Protein AF-0000000085030013 (afdb_homodimer)

Organism: Acidaminococcus fermentans (strain ATCC 25085 / DSM 20731 / CCUG 9996 / CIP 106432 / VR4) (NCBI:txid591001)

pLDDT: mean 97.26, std 2.77, range [77.19, 98.94]

Sequence (206 aa):
MILFYGSEICIDCRNTLAILKARKLEDQFRFIDMTANTDNMKAFFTLRDREAAFAPAREGENGRSFIGIPAFVKEDGKVTLDLDEALGWLGQPPVREEEIVEKMILFYGSEICIDCRNTLAILKARKLEDQFRFIDMTANTDNMKAFFTLRDREAAFAPAREGENGRSFIGIPAFVKEDGKVTLDLDEALGWLGQPPVREEEIVEK

Secondary structure (DSSP, 8-state):
-EEEEE-TT-HHHHHHHHHHHHTT-GGGEEEEETTS-HHHHHHHHHHHHH-GGGHHHHH-BTTB-----SEEE-TTS-EES-HHHHHHTTTPPPPPGGG----/-EEEEE-TT-HHHHHHHHHHHHTT-GGGEEEEETTS-HHHHHHHHHHHHH-GGGHHHHH-BTTB-----SEEE-TTS-EES-HHHHHHHTTPPPPPGGG----

Nearest PDB structures (foldseek):
  7ebu-assembly3_C  TM=6.230E-01  e=8.348E-02  Aedes aegypti
  7ebv-assembly1_A-2  TM=5.981E-01  e=8.909E-02  Aedes aegypti
  7ebt-assembly2_B  TM=6.219E-01  e=1.234E-01  Aedes aegypti
  4i2u-assembly1_A  TM=6.644E-01  e=3.274E-01  Chlorella sorokiniana
  5nr1-assembly1_A  TM=4.767E-01  e=2.162E+00  Caulobacter vibrioides

Solvent-accessible surface area (backbone atoms only — not comparable to full-atom values): 11283 Å² total; per-residue (Å²): 101,27,39,32,40,29,38,83,66,35,62,68,29,48,30,49,53,52,40,31,51,75,68,71,40,53,85,49,40,45,77,40,46,30,73,76,33,56,69,44,30,22,54,46,41,27,46,52,67,66,43,74,74,30,47,63,22,59,62,39,57,96,84,34,21,44,82,59,66,38,26,36,34,39,80,88,64,52,62,44,66,44,68,45,59,60,34,41,76,72,72,41,72,65,83,53,75,88,56,56,75,69,128,102,28,40,32,39,31,37,85,66,35,60,66,27,47,29,49,53,51,41,32,52,77,69,70,40,53,86,49,41,45,78,40,46,29,73,76,33,56,68,44,30,22,52,48,41,28,45,52,68,68,42,72,71,30,47,63,23,57,62,38,58,96,85,33,22,42,83,60,64,37,26,37,34,40,81,88,64,53,60,41,66,44,67,46,60,59,34,42,77,73,72,40,74,66,83,53,75,88,58,55,75,70,128

Foldseek 3Di:
DKEWEDAPVDLVSVLLVQLCVVVVNPVVYDYQDLPPDPVSVVVLVVCCVPPPQNVCQCVDPPPHHHSLPRWIADPVGDIHSASQVVCVVVPHHGDDPVSRDDD/DKEWEDAPVDLVSVLLVQLCVVVVNPVVYDYQDLPPDPVSVVVLVVCCVPPPQNVCQCVDPPPHHHSLPRWIADPVGDIHSASQVVCVVVPHHGDDPVSRDGD

Radius of gyration: 18.86 Å; Cα contacts (8 Å, |Δi|>4): 331; chains: 2; bounding box: 34×58×38 Å

Structure (mmCIF, N/CA/C/O backbone):
data_AF-0000000085030013-model_v1
#
loop_
_entity.id
_entity.type
_entity.pdbx_description
1 polymer 'Glutaredoxin-related protein'
#
loop_
_atom_site.group_PDB
_atom_site.id
_atom_site.type_symbol
_atom_site.label_atom_id
_atom_site.label_alt_id
_atom_site.label_comp_id
_atom_site.label_asym_id
_atom_site.label_entity_id
_atom_site.label_seq_id
_atom_site.pdbx_PDB_ins_code
_atom_site.Cartn_x
_atom_site.Cartn_y
_atom_site.Cartn_z
_atom_site.occupancy
_atom_site.B_iso_or_equiv
_atom_site.auth_seq_id
_atom_site.auth_comp_id
_atom_site.auth_asym_id
_atom_site.auth_atom_id
_atom_site.pdbx_PDB_model_num
ATOM 1 N N . MET A 1 1 ? -3.285 -17.125 -17 1 93.94 1 MET A N 1
ATOM 2 C CA . MET A 1 1 ? -2.246 -16.328 -16.375 1 93.94 1 MET A CA 1
ATOM 3 C C . MET A 1 1 ? -2.688 -15.852 -14.984 1 93.94 1 MET A C 1
ATOM 5 O O . MET A 1 1 ? -3.824 -15.406 -14.812 1 93.94 1 MET A O 1
ATOM 9 N N . ILE A 1 2 ? -1.979 -16.109 -14.023 1 98.38 2 ILE A N 1
ATOM 10 C CA . ILE A 1 2 ? -2.307 -15.766 -12.641 1 98.38 2 ILE A CA 1
ATOM 11 C C . ILE A 1 2 ? -1.685 -14.414 -12.289 1 98.38 2 ILE A C 1
ATOM 13 O O . ILE A 1 2 ? -0.494 -14.195 -12.523 1 98.38 2 ILE A O 1
ATOM 17 N N . LEU A 1 3 ? -2.502 -13.469 -11.812 1 98.75 3 LEU A N 1
ATOM 18 C CA . LEU A 1 3 ? -1.937 -12.211 -11.32 1 98.75 3 LEU A CA 1
ATOM 19 C C . LEU A 1 3 ? -1.276 -12.414 -9.961 1 98.75 3 LEU A C 1
ATOM 21 O O . LEU A 1 3 ? -1.834 -13.086 -9.086 1 98.75 3 LEU A O 1
ATOM 25 N N . PHE A 1 4 ? -0.129 -11.945 -9.844 1 98.88 4 PHE A N 1
ATOM 26 C CA . PHE A 1 4 ? 0.651 -11.977 -8.617 1 98.88 4 PHE A CA 1
ATOM 27 C C . PHE A 1 4 ? 0.937 -10.562 -8.117 1 98.88 4 PHE A C 1
ATOM 29 O O . PHE A 1 4 ? 1.836 -9.891 -8.625 1 98.88 4 PHE A O 1
ATOM 36 N N . TYR A 1 5 ? 0.118 -10.086 -7.137 1 98.88 5 TYR A N 1
ATOM 37 C CA . TYR A 1 5 ? 0.372 -8.797 -6.496 1 98.88 5 TYR A CA 1
ATOM 38 C C . TYR A 1 5 ? 1.423 -8.938 -5.398 1 98.88 5 TYR A C 1
ATOM 40 O O . TYR A 1 5 ? 1.343 -9.836 -4.562 1 98.88 5 TYR A O 1
ATOM 48 N N . GLY A 1 6 ? 2.342 -8.125 -5.371 1 98.62 6 GLY A N 1
ATOM 49 C CA . GLY A 1 6 ? 3.412 -8.117 -4.387 1 98.62 6 GLY A CA 1
ATOM 50 C C . GLY A 1 6 ? 4.199 -6.824 -4.359 1 98.62 6 GLY A C 1
ATOM 51 O O . GLY A 1 6 ? 3.688 -5.773 -4.758 1 98.62 6 GLY A O 1
ATOM 52 N N . SER A 1 7 ? 5.34 -6.883 -3.797 1 97.88 7 SER A N 1
ATOM 53 C CA . SER A 1 7 ? 6.289 -5.777 -3.723 1 97.88 7 SER A CA 1
ATOM 54 C C . SER A 1 7 ? 7.688 -6.27 -3.375 1 97.88 7 SER A C 1
ATOM 56 O O . SER A 1 7 ? 7.844 -7.289 -2.701 1 97.88 7 SER A O 1
ATOM 58 N N . GLU A 1 8 ? 8.578 -5.492 -3.756 1 94.56 8 GLU A N 1
ATOM 59 C CA . GLU A 1 8 ? 9.969 -5.867 -3.498 1 94.56 8 GLU A CA 1
ATOM 60 C C . GLU A 1 8 ? 10.336 -5.629 -2.035 1 94.56 8 GLU A C 1
ATOM 62 O O . GLU A 1 8 ? 11.344 -6.156 -1.553 1 94.56 8 GLU A O 1
ATOM 67 N N . ILE A 1 9 ? 9.625 -4.875 -1.385 1 93.31 9 ILE A N 1
ATOM 68 C CA . ILE A 1 9 ? 9.969 -4.582 0.002 1 93.31 9 ILE A CA 1
ATOM 69 C C . ILE A 1 9 ? 9.648 -5.789 0.88 1 93.31 9 ILE A C 1
ATOM 71 O O . ILE A 1 9 ? 10.055 -5.844 2.041 1 93.31 9 ILE A O 1
ATOM 75 N N . CYS A 1 10 ? 9 -6.699 0.432 1 96.06 10 CYS A N 1
ATOM 76 C CA . CYS A 1 10 ? 8.539 -7.844 1.212 1 96.06 10 CYS A CA 1
ATOM 77 C C . CYS A 1 10 ? 9.352 -9.094 0.873 1 96.06 10 CYS A C 1
ATOM 79 O O . CYS A 1 10 ? 9.359 -9.539 -0.275 1 96.06 10 CYS A O 1
ATOM 81 N N . ILE A 1 11 ? 9.898 -9.695 1.812 1 96 11 ILE A N 1
ATOM 82 C CA . ILE A 1 11 ? 10.789 -10.836 1.654 1 96 11 ILE A CA 1
ATOM 83 C C . ILE A 1 11 ? 10.008 -12.023 1.089 1 96 11 ILE A C 1
ATOM 85 O O . ILE A 1 11 ? 10.531 -12.781 0.269 1 96 11 ILE A O 1
ATOM 89 N N . ASP A 1 12 ? 8.805 -12.258 1.451 1 97 12 ASP A N 1
ATOM 90 C CA . ASP A 1 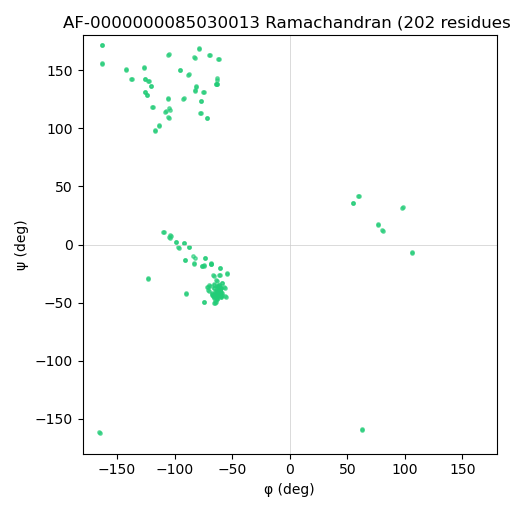12 ? 8 -13.375 0.959 1 97 12 ASP A CA 1
ATOM 91 C C . ASP A 1 12 ? 7.711 -13.227 -0.532 1 97 12 ASP A C 1
ATOM 93 O O . ASP A 1 12 ? 7.629 -14.219 -1.256 1 97 12 ASP A O 1
ATOM 97 N N . CYS A 1 13 ? 7.539 -11.984 -0.959 1 98.25 13 CYS A N 1
ATOM 98 C CA . CYS A 1 13 ? 7.32 -11.734 -2.379 1 98.25 13 CYS A CA 1
ATOM 99 C C . CYS A 1 13 ? 8.586 -11.992 -3.182 1 98.25 13 CYS A C 1
ATOM 101 O O . CYS A 1 13 ? 8.539 -12.562 -4.273 1 98.25 13 CYS A O 1
ATOM 103 N N . ARG A 1 14 ? 9.672 -11.578 -2.602 1 97.44 14 ARG A N 1
ATOM 104 C CA . ARG A 1 14 ? 10.938 -11.867 -3.271 1 97.44 14 ARG A CA 1
ATOM 105 C C . ARG A 1 14 ? 11.172 -13.375 -3.363 1 97.44 14 ARG A C 1
ATOM 107 O O . ARG A 1 14 ? 11.594 -13.875 -4.406 1 97.44 14 ARG A O 1
ATOM 114 N N . ASN A 1 15 ? 10.93 -14.078 -2.314 1 98.19 15 ASN A N 1
ATOM 115 C CA . ASN A 1 15 ? 11.055 -15.531 -2.332 1 98.19 15 ASN A CA 1
ATOM 116 C C . ASN A 1 15 ? 10.117 -16.172 -3.354 1 98.19 15 ASN A C 1
ATOM 118 O O . ASN A 1 15 ? 10.5 -17.109 -4.059 1 98.19 15 ASN A O 1
ATOM 122 N N . THR A 1 16 ? 8.867 -15.641 -3.428 1 98.5 16 THR A N 1
ATOM 123 C CA . THR A 1 16 ? 7.91 -16.156 -4.402 1 98.5 16 THR A CA 1
ATOM 124 C C . THR A 1 16 ? 8.453 -16 -5.82 1 98.5 16 THR A C 1
ATOM 126 O O . THR A 1 16 ? 8.438 -16.969 -6.598 1 98.5 16 THR A O 1
ATOM 129 N N . LEU A 1 17 ? 9 -14.828 -6.117 1 98.06 17 LEU A N 1
ATOM 130 C CA . LEU A 1 17 ? 9.562 -14.586 -7.441 1 98.06 17 LEU A CA 1
ATOM 131 C C . LEU A 1 17 ? 10.703 -15.547 -7.734 1 98.06 17 LEU A C 1
ATOM 133 O O . LEU A 1 17 ? 10.789 -16.094 -8.836 1 98.06 17 LEU A O 1
ATOM 137 N N . ALA A 1 18 ? 11.539 -15.742 -6.77 1 97.56 18 ALA A N 1
ATOM 138 C CA . ALA A 1 18 ? 12.672 -16.641 -6.93 1 97.56 18 ALA A CA 1
ATOM 139 C C . ALA A 1 18 ? 12.195 -18.078 -7.191 1 97.56 18 ALA A C 1
ATOM 141 O O . ALA A 1 18 ? 12.75 -18.766 -8.047 1 97.56 18 ALA A O 1
ATOM 142 N N . ILE A 1 19 ? 11.195 -18.516 -6.48 1 98.25 19 ILE A N 1
ATOM 143 C CA . ILE A 1 19 ? 10.656 -19.875 -6.594 1 98.25 19 ILE A CA 1
ATOM 144 C C . ILE A 1 19 ? 10.031 -20.062 -7.973 1 98.25 19 ILE A C 1
ATOM 146 O O . ILE A 1 19 ? 10.266 -21.078 -8.633 1 98.25 19 ILE A O 1
ATOM 150 N N . LEU A 1 20 ? 9.219 -19.047 -8.398 1 98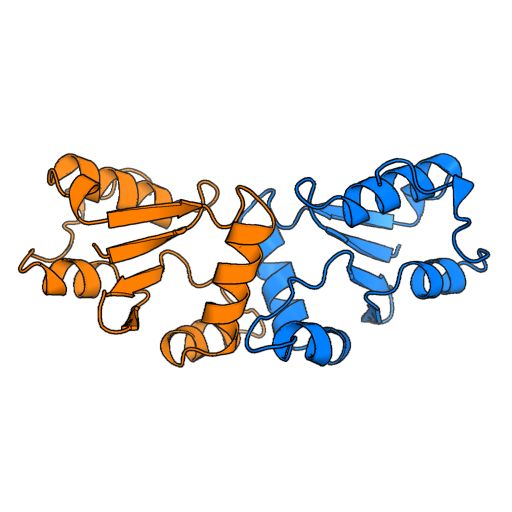.31 20 LEU A N 1
ATOM 151 C CA . LEU A 1 20 ? 8.602 -19.125 -9.719 1 98.31 20 LEU A CA 1
ATOM 152 C C . LEU A 1 20 ? 9.664 -19.234 -10.812 1 98.31 20 LEU A C 1
ATOM 154 O O . LEU A 1 20 ? 9.5 -19.984 -11.766 1 98.31 20 LEU A O 1
ATOM 158 N N . LYS A 1 21 ? 10.711 -18.469 -10.664 1 97.69 21 LYS A N 1
ATOM 159 C CA . LYS A 1 21 ? 11.812 -18.516 -11.625 1 97.69 21 LYS A CA 1
ATOM 160 C C . LYS A 1 21 ? 12.492 -19.875 -11.617 1 97.69 21 LYS A C 1
ATOM 162 O O . LYS A 1 21 ? 12.695 -20.484 -12.672 1 97.69 21 LYS A O 1
ATOM 167 N N . ALA A 1 22 ? 12.836 -20.359 -10.445 1 97.12 22 ALA A N 1
ATOM 168 C CA . ALA A 1 22 ? 13.523 -21.641 -10.297 1 97.12 22 ALA A CA 1
ATOM 169 C C . ALA A 1 22 ? 12.695 -22.781 -10.898 1 97.12 22 ALA A C 1
ATOM 171 O O . ALA A 1 22 ? 13.258 -23.734 -11.461 1 97.12 22 ALA A O 1
ATOM 172 N N . ARG A 1 23 ? 11.367 -22.672 -10.812 1 97.81 23 ARG A N 1
ATOM 173 C CA . ARG A 1 23 ? 10.484 -23.719 -11.305 1 97.81 23 ARG A CA 1
ATOM 174 C C . ARG A 1 23 ? 10.086 -23.469 -12.75 1 97.81 23 ARG A C 1
ATOM 176 O O . ARG A 1 23 ? 9.273 -24.203 -13.312 1 97.81 23 ARG A O 1
ATOM 183 N N . LYS A 1 24 ? 10.617 -22.359 -13.375 1 98 24 LYS A N 1
ATOM 184 C CA . LYS A 1 24 ? 10.328 -21.969 -14.758 1 98 24 LYS A CA 1
ATOM 185 C C . LYS A 1 24 ? 8.836 -21.719 -14.953 1 98 24 LYS A C 1
ATOM 187 O O . LYS A 1 24 ? 8.258 -22.156 -15.945 1 98 24 LYS A O 1
ATOM 192 N N . LEU A 1 25 ? 8.234 -21.031 -13.922 1 98.19 25 LEU A N 1
ATOM 193 C CA . LEU A 1 25 ? 6.809 -20.734 -13.938 1 98.19 25 LEU A CA 1
ATOM 194 C C . LEU A 1 25 ? 6.566 -19.25 -14.148 1 98.19 25 LEU A C 1
ATOM 196 O O . LEU A 1 25 ? 5.438 -18.766 -14 1 98.19 25 LEU A O 1
ATOM 200 N N . GLU A 1 26 ? 7.535 -18.453 -14.484 1 96.81 26 GLU A N 1
ATOM 201 C CA . GLU A 1 26 ? 7.43 -17 -14.594 1 96.81 26 GLU A CA 1
ATOM 202 C C . GLU A 1 26 ? 6.395 -16.594 -15.648 1 96.81 26 GLU A C 1
ATOM 204 O O . GLU A 1 26 ? 5.754 -15.547 -15.531 1 96.81 26 GLU A O 1
ATOM 209 N N . ASP A 1 27 ? 6.188 -17.484 -16.609 1 97.19 27 ASP A N 1
ATOM 210 C CA . ASP A 1 27 ? 5.266 -17.156 -17.688 1 97.19 27 ASP A CA 1
ATOM 211 C C . ASP A 1 27 ? 3.82 -17.453 -17.297 1 97.19 27 ASP A C 1
ATOM 213 O O . ASP A 1 27 ? 2.885 -17.062 -17.984 1 97.19 27 ASP A O 1
ATOM 217 N N . GLN A 1 28 ? 3.596 -18.109 -16.219 1 98.19 28 GLN A N 1
ATOM 218 C CA . GLN A 1 28 ? 2.262 -18.438 -15.734 1 98.19 28 GLN A CA 1
ATOM 219 C C . GLN A 1 28 ? 1.724 -17.359 -14.805 1 98.19 28 GLN A C 1
ATOM 221 O O . GLN A 1 28 ? 0.531 -17.344 -14.492 1 98.19 28 GLN A O 1
ATOM 226 N N . PHE A 1 29 ? 2.635 -16.453 -14.359 1 98.62 29 PHE A N 1
ATOM 227 C CA . PHE A 1 29 ? 2.268 -15.383 -13.43 1 98.62 29 PHE A CA 1
ATOM 228 C C . PHE A 1 29 ? 2.59 -14.016 -14.023 1 98.62 29 PHE A C 1
ATOM 230 O O . PHE A 1 29 ? 3.611 -13.844 -14.695 1 98.62 29 PHE A O 1
ATOM 237 N N . ARG A 1 30 ? 1.749 -13.102 -13.812 1 98.31 30 ARG A N 1
ATOM 238 C CA . ARG A 1 30 ? 2.025 -11.688 -14.055 1 98.31 30 ARG A CA 1
ATOM 239 C C . ARG A 1 30 ? 2.25 -10.938 -12.75 1 98.31 30 ARG A C 1
ATOM 241 O O . ARG A 1 30 ? 1.305 -10.695 -11.992 1 98.31 30 ARG A O 1
ATOM 248 N N . PHE A 1 31 ? 3.416 -10.578 -12.547 1 98.56 31 PHE A N 1
ATOM 249 C CA . PHE A 1 31 ? 3.764 -9.875 -11.312 1 98.56 31 PHE A CA 1
ATOM 250 C C . PHE A 1 31 ? 3.33 -8.422 -11.383 1 98.56 31 PHE A C 1
ATOM 252 O O . PHE A 1 31 ? 3.674 -7.707 -12.336 1 98.56 31 PHE A O 1
ATOM 259 N N . ILE A 1 32 ? 2.584 -8 -10.508 1 98.56 32 ILE A N 1
ATOM 260 C CA . ILE A 1 32 ? 2.148 -6.617 -10.336 1 98.56 32 ILE A CA 1
ATOM 261 C C . ILE A 1 32 ? 2.721 -6.051 -9.039 1 98.56 32 ILE A C 1
ATOM 263 O O . ILE A 1 32 ? 2.23 -6.355 -7.949 1 98.56 32 ILE A O 1
ATOM 267 N N . ASP A 1 33 ? 3.73 -5.277 -9.18 1 98.38 33 ASP A N 1
ATOM 268 C CA . ASP A 1 33 ? 4.27 -4.57 -8.023 1 98.38 33 ASP A CA 1
ATOM 269 C C . ASP A 1 33 ? 3.328 -3.457 -7.574 1 98.38 33 ASP A C 1
ATOM 271 O O . ASP A 1 33 ? 3.223 -2.42 -8.234 1 98.38 33 ASP A O 1
ATOM 275 N N . MET A 1 34 ? 2.707 -3.686 -6.445 1 97.88 34 MET A N 1
ATOM 276 C CA . MET A 1 34 ? 1.679 -2.742 -6.02 1 97.88 34 MET A CA 1
ATOM 277 C C . MET A 1 34 ? 2.295 -1.4 -5.637 1 97.88 34 MET A C 1
ATOM 279 O O . MET A 1 34 ? 1.595 -0.39 -5.559 1 97.88 34 MET A O 1
ATOM 283 N N . THR A 1 35 ? 3.625 -1.33 -5.398 1 97.31 35 THR A N 1
ATOM 284 C CA . THR A 1 35 ? 4.258 -0.086 -4.977 1 97.31 35 THR A CA 1
ATOM 285 C C . THR A 1 35 ? 4.91 0.62 -6.16 1 97.31 35 THR A C 1
ATOM 287 O O . THR A 1 35 ? 5.574 1.644 -5.992 1 97.31 35 THR A O 1
ATOM 290 N N . ALA A 1 36 ? 4.777 0.057 -7.355 1 96.69 36 ALA A N 1
ATOM 291 C CA . ALA A 1 36 ? 5.465 0.605 -8.523 1 96.69 36 ALA A CA 1
ATOM 292 C C . ALA A 1 36 ? 4.844 1.929 -8.953 1 96.69 36 ALA A C 1
ATOM 294 O O . ALA A 1 36 ? 5.539 2.814 -9.453 1 96.69 36 ALA A O 1
ATOM 295 N N . ASN A 1 37 ? 3.477 2.037 -8.828 1 96.38 37 ASN A N 1
ATOM 296 C CA . ASN A 1 37 ? 2.717 3.225 -9.211 1 96.38 37 ASN A CA 1
ATOM 297 C C . ASN A 1 37 ? 1.323 3.219 -8.586 1 96.38 37 ASN A C 1
ATOM 299 O O . ASN A 1 37 ? 0.881 2.201 -8.055 1 96.38 37 ASN A O 1
ATOM 303 N N . THR A 1 38 ? 0.666 4.348 -8.758 1 96.31 38 THR A N 1
ATOM 304 C CA . THR A 1 38 ? -0.605 4.531 -8.07 1 96.31 38 THR A CA 1
ATOM 305 C C . THR A 1 38 ? -1.676 3.609 -8.648 1 96.31 38 THR A C 1
ATOM 307 O O . THR A 1 38 ? -2.549 3.129 -7.922 1 96.31 38 THR A O 1
ATOM 310 N N . ASP A 1 39 ? -1.622 3.387 -9.961 1 97.19 39 ASP A N 1
ATOM 311 C CA . ASP A 1 39 ? -2.627 2.527 -10.578 1 97.19 39 ASP A CA 1
ATOM 312 C C . ASP A 1 39 ? -2.545 1.104 -10.031 1 97.19 39 ASP A C 1
ATOM 314 O O . ASP A 1 39 ? -3.566 0.501 -9.695 1 97.19 39 ASP A O 1
ATOM 318 N N . ASN A 1 40 ? -1.296 0.568 -9.969 1 98.06 40 ASN A N 1
ATOM 319 C CA . ASN A 1 40 ? -1.102 -0.762 -9.406 1 98.06 40 ASN A CA 1
ATOM 320 C C . ASN A 1 40 ? -1.562 -0.824 -7.949 1 98.06 40 ASN A C 1
ATOM 322 O O . ASN A 1 40 ? -2.184 -1.803 -7.531 1 98.06 40 ASN A O 1
ATOM 326 N N . MET A 1 41 ? -1.302 0.182 -7.191 1 98.06 41 MET A N 1
ATOM 327 C CA . MET A 1 41 ? -1.661 0.23 -5.777 1 98.06 41 MET A CA 1
ATOM 328 C C . MET A 1 41 ? -3.176 0.283 -5.602 1 98.06 41 MET A C 1
ATOM 330 O O . MET A 1 41 ? -3.734 -0.443 -4.781 1 98.06 41 MET A O 1
ATOM 334 N N . LYS A 1 42 ? -3.812 1.097 -6.453 1 98.06 42 LYS A N 1
ATOM 335 C CA . LYS A 1 42 ? -5.27 1.182 -6.398 1 98.06 42 LYS A CA 1
ATOM 336 C C . LYS A 1 42 ? -5.91 -0.159 -6.742 1 98.06 42 LYS A C 1
ATOM 338 O O . LYS A 1 42 ? -6.906 -0.554 -6.129 1 98.06 42 LYS A O 1
ATOM 343 N N . ALA A 1 43 ? -5.355 -0.801 -7.695 1 98.06 43 ALA A N 1
ATOM 344 C CA . ALA A 1 43 ? -5.879 -2.117 -8.055 1 98.06 43 ALA A CA 1
ATOM 345 C C . ALA A 1 43 ? -5.77 -3.088 -6.879 1 98.06 43 ALA A C 1
ATOM 347 O O . ALA A 1 43 ? -6.711 -3.826 -6.586 1 98.06 43 ALA A O 1
ATOM 348 N N . PHE A 1 44 ? -4.652 -3.057 -6.195 1 98.75 44 PHE A N 1
ATOM 349 C CA . PHE A 1 44 ? -4.461 -3.918 -5.035 1 98.75 44 PHE A CA 1
ATOM 350 C C . PHE A 1 44 ? -5.434 -3.555 -3.92 1 98.75 44 PHE A C 1
ATOM 352 O O . PHE A 1 44 ? -6.086 -4.43 -3.348 1 98.75 44 PHE A O 1
ATOM 359 N N . PHE A 1 45 ? -5.562 -2.256 -3.68 1 98.69 45 PHE A N 1
ATOM 360 C CA . PHE A 1 45 ? -6.469 -1.815 -2.627 1 98.69 45 PHE A CA 1
ATOM 361 C C . PHE A 1 45 ? -7.906 -2.227 -2.941 1 98.69 45 PHE A C 1
ATOM 363 O O . PHE A 1 45 ? -8.648 -2.623 -2.045 1 98.69 45 PHE A O 1
ATOM 370 N N . THR A 1 46 ? -8.289 -2.113 -4.227 1 98.62 46 THR A N 1
ATOM 371 C CA . THR A 1 46 ? -9.641 -2.502 -4.633 1 98.62 46 THR A CA 1
ATOM 372 C C . THR A 1 46 ? -9.883 -3.98 -4.348 1 98.62 46 THR A C 1
ATOM 374 O O . THR A 1 46 ? -10.93 -4.348 -3.807 1 98.62 46 THR A O 1
ATOM 377 N N . LEU A 1 47 ? -8.883 -4.801 -4.656 1 98.5 47 LEU A N 1
ATOM 378 C CA . LEU A 1 47 ? -8.961 -6.23 -4.383 1 98.5 47 LEU A CA 1
ATOM 379 C C . LEU A 1 47 ? -9.008 -6.492 -2.881 1 98.5 47 LEU A C 1
ATOM 381 O O . LEU A 1 47 ? -9.891 -7.215 -2.4 1 98.5 47 LEU A O 1
ATOM 385 N N . ARG A 1 48 ? -8.062 -5.867 -2.178 1 98.69 48 ARG A N 1
ATOM 386 C CA . ARG A 1 48 ? -7.918 -6.09 -0.744 1 98.69 48 ARG A CA 1
ATOM 387 C C . ARG A 1 48 ? -9.188 -5.691 0.003 1 98.69 48 ARG A C 1
ATOM 389 O O . ARG A 1 48 ? -9.586 -6.363 0.958 1 98.69 48 ARG A O 1
ATOM 396 N N . ASP A 1 49 ? -9.859 -4.598 -0.429 1 98.5 49 ASP A N 1
ATOM 397 C CA . ASP A 1 49 ? -11.023 -4.059 0.261 1 98.5 49 ASP A CA 1
ATOM 398 C C . ASP A 1 49 ? -12.258 -4.938 0.029 1 98.5 49 ASP A C 1
ATOM 400 O O . ASP A 1 49 ? -13.219 -4.879 0.794 1 98.5 49 ASP A O 1
ATOM 404 N N . ARG A 1 50 ? -12.258 -5.789 -0.97 1 97.81 50 ARG A N 1
ATOM 405 C CA . ARG A 1 50 ? -13.523 -6.387 -1.389 1 97.81 50 ARG A CA 1
ATOM 406 C C . ARG A 1 50 ? -13.453 -7.91 -1.343 1 97.81 50 ARG A C 1
ATOM 408 O O . ARG A 1 50 ? -14.469 -8.578 -1.152 1 97.81 50 ARG A O 1
ATOM 415 N N . GLU A 1 51 ? -12.305 -8.492 -1.539 1 98.25 51 GLU A N 1
ATOM 416 C CA . GLU A 1 51 ? -12.172 -9.945 -1.595 1 98.25 51 GLU A CA 1
ATOM 417 C C . GLU A 1 51 ? -12.109 -10.547 -0.194 1 98.25 51 GLU A C 1
ATOM 419 O O . GLU A 1 51 ? -11.328 -10.102 0.645 1 98.25 51 GLU A O 1
ATOM 424 N N . ALA A 1 52 ? -12.797 -11.617 0.054 1 98.06 52 ALA A N 1
ATOM 425 C CA . ALA A 1 52 ? -12.891 -12.281 1.35 1 98.06 52 ALA A CA 1
ATOM 426 C C . ALA A 1 52 ? -11.547 -12.875 1.768 1 98.06 52 ALA A C 1
ATOM 428 O O . ALA A 1 52 ? -11.25 -12.977 2.959 1 98.06 52 ALA A O 1
ATOM 429 N N . ALA A 1 53 ? -10.734 -13.188 0.836 1 98.5 53 ALA A N 1
ATOM 430 C CA . ALA A 1 53 ? -9.43 -13.781 1.107 1 98.5 53 ALA A CA 1
ATOM 431 C C . ALA A 1 53 ? -8.562 -12.852 1.948 1 98.5 53 ALA A C 1
ATOM 433 O O . ALA A 1 53 ? -7.645 -13.297 2.641 1 98.5 53 ALA A O 1
ATOM 434 N N . PHE A 1 54 ? -8.891 -11.523 1.97 1 98.81 54 PHE A N 1
ATOM 435 C CA . PHE A 1 54 ? -8.062 -10.531 2.65 1 98.81 54 PHE A CA 1
ATOM 436 C C . PHE A 1 54 ? -8.594 -10.25 4.051 1 98.81 54 PHE A C 1
ATOM 438 O O . PHE A 1 54 ? -7.984 -9.492 4.809 1 98.81 54 PHE A O 1
ATOM 445 N N . ALA A 1 55 ? -9.727 -10.859 4.461 1 98.38 55 ALA A N 1
ATOM 446 C CA . ALA A 1 55 ? -10.328 -10.586 5.762 1 98.38 55 ALA A CA 1
ATOM 447 C C . ALA A 1 55 ? -9.336 -10.836 6.891 1 98.38 55 ALA A C 1
ATOM 449 O O . ALA A 1 55 ? -9.172 -9.992 7.781 1 98.38 55 ALA A O 1
ATOM 450 N N . PRO A 1 56 ? -8.586 -11.953 6.848 1 98.25 56 PRO A N 1
ATOM 451 C CA . PRO A 1 56 ? -7.613 -12.164 7.922 1 98.25 56 PRO A CA 1
ATOM 452 C C . PRO A 1 56 ? -6.531 -11.086 7.953 1 98.25 56 PRO A C 1
ATOM 454 O O . PRO A 1 56 ? -6.051 -10.719 9.031 1 98.25 56 PRO A O 1
ATOM 457 N N . ALA A 1 57 ? -6.125 -10.609 6.801 1 98.44 57 ALA A N 1
ATOM 458 C CA . ALA A 1 57 ? -5.113 -9.555 6.742 1 98.44 57 ALA A CA 1
ATOM 459 C C . ALA A 1 57 ? -5.652 -8.25 7.316 1 98.44 57 ALA A C 1
ATOM 461 O O . ALA A 1 57 ? -4.945 -7.551 8.047 1 98.44 57 ALA A O 1
ATOM 462 N N . ARG A 1 58 ? -6.914 -7.852 6.988 1 98.25 58 ARG A N 1
ATOM 463 C CA . ARG A 1 58 ? -7.555 -6.645 7.5 1 98.25 58 ARG A CA 1
ATOM 464 C C . ARG A 1 58 ? -7.77 -6.734 9.008 1 98.25 58 ARG A C 1
ATOM 466 O O . ARG A 1 58 ? -7.547 -5.762 9.734 1 98.25 58 ARG A O 1
ATOM 473 N N . GLU A 1 59 ? -8.234 -7.926 9.445 1 97.69 59 GLU A N 1
ATOM 474 C CA . GLU A 1 59 ? -8.461 -8.148 10.875 1 97.69 59 GLU A CA 1
ATOM 475 C C . GLU A 1 59 ? -7.148 -8.133 11.648 1 97.69 59 GLU A C 1
ATOM 477 O O . GLU A 1 59 ? -7.047 -7.484 12.695 1 97.69 59 GLU A O 1
ATOM 482 N N . GLY A 1 60 ? -6.168 -8.828 11.047 1 97.69 60 GLY A N 1
ATOM 483 C CA . GLY A 1 60 ? -4.836 -8.867 11.641 1 97.69 60 GLY A CA 1
ATOM 484 C C . GLY A 1 60 ? -4.809 -9.523 13.008 1 97.69 60 GLY A C 1
ATOM 485 O O . GLY A 1 60 ? -5.602 -10.422 13.289 1 97.69 60 GLY A O 1
ATOM 486 N N . GLU A 1 61 ? -3.764 -9.172 13.703 1 96.25 61 GLU A N 1
ATOM 487 C CA . GLU A 1 61 ? -3.529 -9.656 15.062 1 96.25 61 GLU A CA 1
ATOM 488 C C . GLU A 1 61 ? -3.035 -8.531 15.969 1 96.25 61 GLU A C 1
ATOM 490 O O . GLU A 1 61 ? -2.242 -7.688 15.539 1 96.25 61 GLU A O 1
ATOM 495 N N . ASN A 1 62 ? -3.498 -8.539 17.25 1 96.44 62 ASN A N 1
ATOM 496 C CA . ASN A 1 62 ? -3.051 -7.594 18.266 1 96.44 62 ASN A CA 1
ATOM 497 C C . ASN A 1 62 ? -3.229 -6.148 17.812 1 96.44 62 ASN A C 1
ATOM 499 O O . ASN A 1 62 ? -2.336 -5.32 18 1 96.44 62 ASN A O 1
ATOM 503 N N . GLY A 1 63 ? -4.281 -5.891 17.078 1 95.44 63 GLY A N 1
ATOM 504 C CA . GLY A 1 63 ? -4.625 -4.539 16.656 1 95.44 63 GLY A CA 1
ATOM 505 C C . GLY A 1 63 ? -3.828 -4.062 15.461 1 95.44 63 GLY A C 1
ATOM 506 O O . GLY A 1 63 ? -3.82 -2.867 15.148 1 95.44 63 GLY A O 1
ATOM 507 N N . ARG A 1 64 ? -3.145 -4.988 14.812 1 97.25 64 ARG A N 1
ATOM 508 C CA . ARG A 1 64 ? -2.324 -4.652 13.656 1 97.25 64 ARG A CA 1
ATOM 509 C C . ARG A 1 64 ? -2.729 -5.48 12.438 1 97.25 64 ARG A C 1
ATOM 511 O O . ARG A 1 64 ? -2.828 -6.707 12.516 1 97.25 64 ARG A O 1
ATOM 518 N N . SER A 1 65 ? -2.959 -4.781 11.391 1 98.25 65 SER A N 1
ATOM 519 C CA . SER A 1 65 ? -3.291 -5.457 10.141 1 98.25 65 SER A CA 1
ATOM 520 C C . SER A 1 65 ? -2.033 -5.922 9.414 1 98.25 65 SER A C 1
ATOM 522 O O . SER A 1 65 ? -0.926 -5.496 9.742 1 98.25 65 SER A O 1
ATOM 524 N N . PHE A 1 66 ? -2.225 -6.828 8.539 1 98 66 PHE A N 1
ATOM 525 C CA . PHE A 1 66 ? -1.179 -7.281 7.629 1 98 66 PHE A CA 1
ATOM 526 C C . PHE A 1 66 ? -1.409 -6.734 6.223 1 98 66 PHE A C 1
ATOM 528 O O . PHE A 1 66 ? -2.469 -6.176 5.938 1 98 66 PHE A O 1
ATOM 535 N N . ILE A 1 67 ? -0.459 -6.754 5.414 1 98.38 67 ILE A N 1
ATOM 536 C CA . ILE A 1 67 ? -0.563 -6.184 4.074 1 98.38 67 ILE A CA 1
ATOM 537 C C . ILE A 1 67 ? -1.41 -7.094 3.189 1 98.38 67 ILE A C 1
ATOM 539 O O . ILE A 1 67 ? -2.35 -6.637 2.535 1 98.38 67 ILE A O 1
ATOM 543 N N . GLY A 1 68 ? -1.134 -8.367 3.154 1 98.5 68 GLY A N 1
ATOM 544 C CA . GLY A 1 68 ? -1.857 -9.32 2.322 1 98.5 68 GLY A CA 1
ATOM 545 C C . GLY A 1 68 ? -1.15 -9.633 1.018 1 98.5 68 GLY A C 1
ATOM 546 O O . GLY A 1 68 ? -1.795 -9.789 -0.021 1 98.5 68 GLY A O 1
ATOM 547 N N . ILE A 1 69 ? 0.157 -9.594 1.077 1 98.56 69 ILE A N 1
ATOM 548 C CA . ILE A 1 69 ? 0.94 -10.016 -0.08 1 98.56 69 ILE A CA 1
ATOM 549 C C . ILE A 1 69 ? 1.962 -11.07 0.343 1 98.56 69 ILE A C 1
ATOM 551 O O . ILE A 1 69 ? 2.377 -11.109 1.504 1 98.56 69 ILE A O 1
ATOM 555 N N . PRO A 1 70 ? 2.328 -11.906 -0.558 1 98.62 70 PRO A N 1
ATOM 556 C CA . PRO A 1 70 ? 1.895 -12.086 -1.945 1 98.62 70 PRO A CA 1
ATOM 557 C C . PRO A 1 70 ? 0.422 -12.477 -2.057 1 98.62 70 PRO A C 1
ATOM 559 O O . PRO A 1 70 ? -0.096 -13.203 -1.203 1 98.62 70 PRO A O 1
ATOM 562 N N . ALA A 1 71 ? -0.224 -11.969 -3.055 1 98.94 71 ALA A N 1
ATOM 563 C CA . ALA A 1 71 ? -1.608 -12.32 -3.363 1 98.94 71 ALA A CA 1
ATOM 564 C C . ALA A 1 71 ? -1.746 -12.789 -4.809 1 98.94 71 ALA A C 1
ATOM 566 O O . ALA A 1 71 ? -1.129 -12.219 -5.715 1 98.94 71 ALA A O 1
ATOM 567 N N . PHE A 1 72 ? -2.557 -13.734 -5.02 1 98.94 72 PHE A N 1
ATOM 568 C CA . PHE A 1 72 ? -2.697 -14.359 -6.328 1 98.94 72 PHE A CA 1
ATOM 569 C C . PHE A 1 72 ? -4.152 -14.344 -6.781 1 98.94 72 PHE A C 1
ATOM 571 O O . PHE A 1 72 ? -5.055 -14.656 -6.004 1 98.94 72 PHE A O 1
ATOM 578 N N . VAL A 1 73 ? -4.367 -13.914 -8 1 98.88 73 VAL A N 1
ATOM 579 C CA . VAL 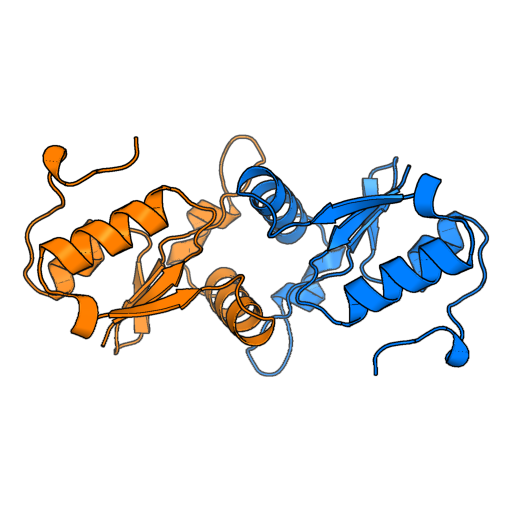A 1 73 ? -5.695 -13.891 -8.609 1 98.88 73 VAL A CA 1
ATOM 580 C C . VAL A 1 73 ? -5.711 -14.773 -9.852 1 98.88 73 VAL A C 1
ATOM 582 O O . VAL A 1 73 ? -4.992 -14.508 -10.82 1 98.88 73 VAL A O 1
ATOM 585 N N . LYS A 1 74 ? -6.516 -15.734 -9.789 1 98.44 74 LYS A N 1
ATOM 586 C CA . LYS A 1 74 ? -6.652 -16.656 -10.914 1 98.44 74 LYS A CA 1
ATOM 587 C C . LYS A 1 74 ? -7.52 -16.047 -12.016 1 98.44 74 LYS A C 1
ATOM 589 O O . LYS A 1 74 ? -8.203 -15.055 -11.797 1 98.44 74 LYS A O 1
ATOM 594 N N . GLU A 1 75 ? -7.547 -16.641 -13.141 1 96.44 75 GLU A N 1
ATOM 595 C CA . GLU A 1 75 ? -8.281 -16.141 -14.297 1 96.44 75 GLU A CA 1
ATOM 596 C C . GLU A 1 75 ? -9.789 -16.109 -14.023 1 96.44 75 GLU A C 1
ATOM 598 O O . GLU A 1 75 ? -10.5 -15.234 -14.508 1 96.44 75 GLU A O 1
ATOM 603 N N . ASP A 1 76 ? -10.258 -17 -13.227 1 96.62 76 ASP A N 1
ATOM 604 C CA . ASP A 1 76 ? -11.688 -17.078 -12.945 1 96.62 76 ASP A CA 1
ATOM 605 C C . ASP A 1 76 ? -12.062 -16.172 -11.773 1 96.62 76 ASP A C 1
ATOM 607 O O . ASP A 1 76 ? -13.219 -16.172 -11.336 1 96.62 76 ASP A O 1
ATOM 611 N N . GLY A 1 77 ? -11.102 -15.523 -11.18 1 96.81 77 GLY A N 1
ATOM 612 C CA . GLY A 1 77 ? -11.398 -14.547 -10.148 1 96.81 77 GLY A CA 1
ATOM 613 C C . GLY A 1 77 ? -11.07 -15.031 -8.75 1 96.81 77 GLY A C 1
ATOM 614 O O . GLY A 1 77 ? -11.141 -14.266 -7.789 1 96.81 77 GLY A O 1
ATOM 615 N N . LYS A 1 78 ? -10.703 -16.328 -8.711 1 98 78 LYS A N 1
ATOM 616 C CA . LYS A 1 78 ? -10.32 -16.844 -7.398 1 98 78 LYS A CA 1
ATOM 617 C C . LYS A 1 78 ? -9.086 -16.141 -6.859 1 98 78 LYS A C 1
ATOM 619 O O . LYS A 1 78 ? -8.125 -15.898 -7.602 1 98 78 LYS A O 1
ATOM 624 N N . VAL A 1 79 ? -9.117 -15.82 -5.559 1 98.81 79 VAL A N 1
ATOM 625 C CA . VAL A 1 79 ? -8.031 -15.094 -4.914 1 98.81 79 VAL A CA 1
ATOM 626 C C . VAL A 1 79 ? -7.457 -15.93 -3.771 1 98.81 79 VAL A C 1
ATOM 628 O O . VAL A 1 79 ? -8.203 -16.562 -3.02 1 98.81 79 VAL A O 1
ATOM 631 N N . THR A 1 80 ? -6.152 -16.016 -3.617 1 98.81 80 THR A N 1
ATOM 632 C CA . THR A 1 80 ? -5.516 -16.641 -2.463 1 98.81 80 THR A CA 1
ATOM 633 C C . THR A 1 80 ? -4.262 -15.867 -2.053 1 98.81 80 THR A C 1
ATOM 635 O O . THR A 1 80 ? -3.607 -15.242 -2.893 1 98.81 80 THR A O 1
ATOM 638 N N . LEU A 1 81 ? -3.945 -15.898 -0.807 1 98.75 81 LEU A N 1
ATOM 639 C CA . LEU A 1 81 ? -2.715 -15.32 -0.278 1 98.75 81 LEU A CA 1
ATOM 640 C C . LEU A 1 81 ? -1.689 -16.406 0.024 1 98.75 81 LEU A C 1
ATOM 642 O O . LEU A 1 81 ? -0.656 -16.141 0.641 1 98.75 81 LEU A O 1
ATOM 646 N N . ASP A 1 82 ? -2.006 -17.609 -0.369 1 98.44 82 ASP A N 1
ATOM 647 C CA . ASP A 1 82 ? -1.18 -18.781 -0.1 1 98.44 82 ASP A CA 1
ATOM 648 C C . ASP A 1 82 ? -0.483 -19.266 -1.37 1 98.44 82 ASP A C 1
ATOM 650 O O . ASP A 1 82 ? -1.133 -19.781 -2.285 1 98.44 82 ASP A O 1
ATOM 654 N N . LEU A 1 83 ? 0.831 -19.172 -1.378 1 98.31 83 LEU A N 1
ATOM 655 C CA . LEU A 1 83 ? 1.596 -19.547 -2.561 1 98.31 83 LEU A CA 1
ATOM 656 C C . LEU A 1 83 ? 1.374 -21.016 -2.9 1 98.31 83 LEU A C 1
ATOM 658 O O . LEU A 1 83 ? 1.269 -21.375 -4.074 1 98.31 83 LEU A O 1
ATOM 662 N N . ASP A 1 84 ? 1.249 -21.875 -1.932 1 98.56 84 ASP A N 1
ATOM 663 C CA . ASP A 1 84 ? 1.054 -23.297 -2.197 1 98.56 84 ASP A CA 1
ATOM 664 C C . ASP A 1 84 ? -0.275 -23.547 -2.906 1 98.56 84 ASP A C 1
ATOM 666 O O . ASP A 1 84 ? -0.36 -24.391 -3.797 1 98.56 84 ASP A O 1
ATOM 670 N N . GLU A 1 85 ? -1.244 -22.828 -2.447 1 98.56 85 GLU A N 1
ATOM 671 C CA . GLU A 1 85 ? -2.529 -22.969 -3.125 1 98.56 85 GLU A CA 1
ATOM 672 C C . GLU A 1 85 ? -2.441 -22.516 -4.578 1 98.56 85 GLU A C 1
ATOM 674 O O . GLU A 1 85 ? -2.945 -23.172 -5.48 1 98.56 85 GLU A O 1
ATOM 679 N N . ALA A 1 86 ? -1.829 -21.375 -4.824 1 98.62 86 ALA A N 1
ATOM 680 C CA . ALA A 1 86 ? -1.661 -20.859 -6.18 1 98.62 86 ALA A CA 1
ATOM 681 C C . ALA A 1 86 ? -0.883 -21.844 -7.047 1 98.62 86 ALA A C 1
ATOM 683 O O . ALA A 1 86 ? -1.247 -22.094 -8.195 1 98.62 86 ALA A O 1
ATOM 684 N N . LEU A 1 87 ? 0.193 -22.406 -6.477 1 98.56 87 LEU A N 1
ATOM 685 C CA . LEU A 1 87 ? 0.974 -23.422 -7.176 1 98.56 87 LEU A CA 1
ATOM 686 C C . LEU A 1 87 ? 0.123 -24.641 -7.473 1 98.56 87 LEU A C 1
ATOM 688 O O . LEU A 1 87 ? 0.254 -25.25 -8.539 1 98.56 87 LEU A O 1
ATOM 692 N N . GLY A 1 88 ? -0.764 -24.953 -6.59 1 98.44 88 GLY A N 1
ATOM 693 C CA . GLY A 1 88 ? -1.677 -26.078 -6.777 1 98.44 88 GLY A CA 1
ATOM 694 C C . GLY A 1 88 ? -2.594 -25.906 -7.973 1 98.44 88 GLY A C 1
ATOM 695 O O . GLY A 1 88 ? -2.967 -26.875 -8.625 1 98.44 88 GLY A O 1
ATOM 696 N N . TRP A 1 89 ? -3.01 -24.688 -8.195 1 98.19 89 TRP A N 1
ATOM 697 C CA . TRP A 1 89 ? -3.832 -24.406 -9.367 1 98.19 89 TRP A CA 1
ATOM 698 C C . TRP A 1 89 ? -3.145 -24.891 -10.648 1 98.19 89 TRP A C 1
ATOM 700 O O . TRP A 1 89 ? -3.807 -25.188 -11.641 1 98.19 89 TRP A O 1
ATOM 710 N N . LEU A 1 90 ? -1.785 -24.984 -10.594 1 97.56 90 LEU A N 1
ATOM 711 C CA . LEU A 1 90 ? -0.996 -25.359 -11.766 1 97.56 90 LEU A CA 1
ATOM 712 C C . LEU A 1 90 ? -0.502 -26.797 -11.648 1 97.56 90 LEU A C 1
ATOM 714 O O . LEU A 1 90 ? 0.352 -27.234 -12.43 1 97.56 90 LEU A O 1
ATOM 718 N N . GLY A 1 91 ? -0.968 -27.453 -10.617 1 97.81 91 GLY A N 1
ATOM 719 C CA . GLY A 1 91 ? -0.542 -28.828 -10.414 1 97.81 91 GLY A CA 1
ATOM 720 C C . GLY A 1 91 ? 0.862 -28.938 -9.852 1 97.81 91 GLY A C 1
ATOM 721 O O . GLY A 1 91 ? 1.509 -29.984 -9.984 1 97.81 91 GLY A O 1
ATOM 722 N N . GLN A 1 92 ? 1.354 -27.875 -9.305 1 97.94 92 GLN A N 1
ATOM 723 C CA . GLN A 1 92 ? 2.695 -27.859 -8.734 1 97.94 92 GLN A CA 1
ATOM 724 C C . GLN A 1 92 ? 2.678 -28.297 -7.277 1 97.94 92 GLN A C 1
ATOM 726 O O . GLN A 1 92 ? 1.711 -28.047 -6.555 1 97.94 92 GLN A O 1
ATOM 731 N N . PRO A 1 93 ? 3.73 -28.969 -6.852 1 97.88 93 PRO A N 1
ATOM 732 C CA . PRO A 1 93 ? 3.834 -29.328 -5.438 1 97.88 93 PRO A CA 1
ATOM 733 C C . PRO A 1 93 ? 4.07 -28.125 -4.539 1 97.88 93 PRO A C 1
ATOM 735 O O . PRO A 1 93 ? 4.438 -27.047 -5.023 1 97.88 93 PRO A O 1
ATOM 738 N N . PRO A 1 94 ? 3.848 -28.266 -3.246 1 98.06 94 PRO A N 1
ATOM 739 C CA . PRO A 1 94 ? 4.121 -27.172 -2.316 1 98.06 94 PRO A CA 1
ATOM 740 C C . PRO A 1 94 ? 5.598 -26.766 -2.287 1 98.06 94 PRO A C 1
ATOM 742 O O . PRO A 1 94 ? 6.453 -27.531 -2.742 1 98.06 94 PRO A O 1
ATOM 745 N N . VAL A 1 95 ? 5.797 -25.578 -1.818 1 97.75 95 VAL A N 1
ATOM 746 C CA . VAL A 1 95 ? 7.148 -25.047 -1.703 1 97.75 95 VAL A CA 1
ATOM 747 C C . VAL A 1 95 ? 7.949 -25.875 -0.702 1 97.75 95 VAL A C 1
ATOM 749 O O . VAL A 1 95 ? 7.441 -26.234 0.359 1 97.75 95 VAL A O 1
ATOM 752 N N . ARG A 1 96 ? 9.188 -26.141 -1.066 1 95.88 96 ARG A N 1
ATOM 753 C CA . ARG A 1 96 ? 10.117 -26.797 -0.16 1 95.88 96 ARG A CA 1
ATOM 754 C C . ARG A 1 96 ? 10.977 -25.781 0.58 1 95.88 96 ARG A C 1
ATOM 756 O O . ARG A 1 96 ? 11.312 -24.734 0.032 1 95.88 96 ARG A O 1
ATOM 763 N N . GLU A 1 97 ? 11.359 -26.109 1.733 1 93.19 97 GLU A N 1
ATOM 764 C CA . GLU A 1 97 ? 12.133 -25.203 2.582 1 93.19 97 GLU A CA 1
ATOM 765 C C . GLU A 1 97 ? 13.406 -24.75 1.882 1 93.19 97 GLU A C 1
ATOM 767 O O . GLU A 1 97 ? 13.82 -23.594 2.025 1 93.19 97 GLU A O 1
ATOM 772 N N . GLU A 1 98 ? 14.031 -25.609 1.149 1 93.12 98 GLU A N 1
ATOM 773 C CA . GLU A 1 98 ? 15.305 -25.328 0.484 1 93.12 98 GLU A CA 1
ATOM 774 C C . GLU A 1 98 ? 15.125 -24.297 -0.625 1 93.12 98 GLU A C 1
ATOM 776 O O . GLU A 1 98 ? 16.109 -23.719 -1.108 1 93.12 98 GLU A O 1
ATOM 781 N N . GLU A 1 99 ? 13.859 -24.094 -1.034 1 94 99 GLU A N 1
ATOM 782 C CA . GLU A 1 99 ? 13.586 -23.141 -2.111 1 94 99 GLU A CA 1
ATOM 783 C C . GLU A 1 99 ? 13.508 -21.719 -1.581 1 94 99 GLU A C 1
ATOM 785 O O . GLU A 1 99 ? 13.531 -20.766 -2.355 1 94 99 GLU A O 1
ATOM 790 N N . ILE A 1 100 ? 13.344 -21.594 -0.249 1 92.81 100 ILE A N 1
ATOM 791 C CA . ILE A 1 100 ? 13.289 -20.281 0.372 1 92.81 100 ILE A CA 1
ATOM 792 C C . ILE A 1 100 ? 14.695 -19.703 0.479 1 92.81 100 ILE A C 1
ATOM 794 O O . ILE A 1 100 ? 15.531 -20.219 1.225 1 92.81 100 ILE A O 1
ATOM 798 N N . VAL A 1 101 ? 14.938 -18.641 -0.267 1 88.62 101 VAL A N 1
ATOM 799 C CA . VAL A 1 101 ? 16.281 -18.094 -0.421 1 88.62 101 VAL A CA 1
ATOM 800 C C . VAL A 1 101 ? 16.547 -17.047 0.659 1 88.62 101 VAL A C 1
ATOM 802 O O . VAL A 1 101 ? 17.641 -17.016 1.248 1 88.62 101 VAL A O 1
ATOM 805 N N . GLU A 1 102 ? 15.523 -16.203 0.912 1 86 102 GLU A N 1
ATOM 806 C CA . GLU A 1 102 ? 15.68 -15.156 1.924 1 86 102 GLU A CA 1
ATOM 807 C C . GLU A 1 102 ? 14.922 -15.508 3.199 1 86 102 GLU A C 1
ATOM 809 O O . GLU A 1 102 ? 13.711 -15.75 3.16 1 86 102 GLU A O 1
ATOM 814 N N . LYS A 1 103 ? 15.672 -15.641 4.195 1 77.69 103 LYS A N 1
ATOM 815 C CA . LYS A 1 103 ? 15.055 -15.984 5.477 1 77.69 103 LYS A CA 1
ATOM 816 C C . LYS A 1 103 ? 15.016 -14.773 6.402 1 77.69 103 LYS A C 1
ATOM 818 O O . LYS A 1 103 ? 15.906 -13.922 6.371 1 77.69 103 LYS A O 1
ATOM 823 N N . MET B 1 1 ? 3.492 16.906 16.828 1 94 1 MET B N 1
ATOM 824 C CA . MET B 1 1 ? 3.994 16.438 15.531 1 94 1 MET B CA 1
ATOM 825 C C . MET B 1 1 ? 2.934 15.625 14.797 1 94 1 MET B C 1
ATOM 827 O O . MET B 1 1 ? 2.281 14.766 15.391 1 94 1 MET B O 1
ATOM 831 N N . ILE B 1 2 ? 2.594 15.969 13.672 1 98.38 2 ILE B N 1
ATOM 832 C CA . ILE B 1 2 ? 1.564 15.312 12.875 1 98.38 2 ILE B CA 1
ATOM 833 C C . ILE B 1 2 ? 2.201 14.242 11.984 1 98.38 2 ILE B C 1
ATOM 835 O O . ILE B 1 2 ? 3.188 14.508 11.297 1 98.38 2 ILE B O 1
ATOM 839 N N . LEU B 1 3 ? 1.709 13 12.062 1 98.75 3 LEU B N 1
ATOM 840 C CA . LEU B 1 3 ? 2.178 11.984 11.133 1 98.75 3 LEU B CA 1
ATOM 841 C C . LEU B 1 3 ? 1.576 12.195 9.75 1 98.75 3 LEU B C 1
ATOM 843 O O . LEU B 1 3 ? 0.381 12.469 9.617 1 98.75 3 LEU B O 1
ATOM 847 N N . PHE B 1 4 ? 2.391 12.164 8.812 1 98.88 4 PHE B N 1
ATOM 848 C CA . PHE B 1 4 ? 2.014 12.289 7.406 1 98.88 4 PHE B CA 1
ATOM 849 C C . PHE B 1 4 ? 2.365 11.016 6.641 1 98.88 4 PHE B C 1
ATOM 851 O O . PHE B 1 4 ? 3.523 10.805 6.277 1 98.88 4 PHE B O 1
ATOM 858 N N . TYR B 1 5 ? 1.345 10.133 6.438 1 98.88 5 TYR B N 1
ATOM 859 C CA . TYR B 1 5 ? 1.527 8.938 5.609 1 98.88 5 TYR B CA 1
ATOM 860 C C . TYR B 1 5 ? 1.37 9.273 4.133 1 98.88 5 TYR B C 1
ATOM 862 O O . TYR B 1 5 ? 0.407 9.938 3.738 1 98.88 5 TYR B O 1
ATOM 870 N N . GLY B 1 6 ? 2.217 8.852 3.352 1 98.62 6 GLY B N 1
ATOM 871 C CA . GLY B 1 6 ? 2.199 9.086 1.916 1 98.62 6 GLY B CA 1
ATOM 872 C C . GLY B 1 6 ? 3.146 8.18 1.151 1 98.62 6 GLY B C 1
ATOM 873 O O . GLY B 1 6 ? 3.484 7.09 1.616 1 98.62 6 GLY B O 1
ATOM 874 N N . SER B 1 7 ? 3.451 8.578 -0.036 1 97.94 7 SER B N 1
ATOM 875 C CA . SER B 1 7 ? 4.395 7.898 -0.917 1 97.94 7 SER B CA 1
ATOM 876 C C . SER B 1 7 ? 4.84 8.812 -2.055 1 97.94 7 SER B C 1
ATOM 878 O O . SER B 1 7 ? 4.09 9.688 -2.484 1 97.94 7 SER B O 1
ATOM 880 N N . GLU B 1 8 ? 5.949 8.492 -2.518 1 94.75 8 GLU B N 1
ATOM 881 C CA . GLU B 1 8 ? 6.496 9.305 -3.602 1 94.75 8 GLU B CA 1
ATOM 882 C C . GLU B 1 8 ? 5.812 8.992 -4.926 1 94.75 8 GLU B C 1
ATOM 884 O O . GLU B 1 8 ? 5.914 9.758 -5.887 1 94.75 8 GLU B O 1
ATOM 889 N N . ILE B 1 9 ? 5.195 7.922 -4.996 1 93.69 9 ILE B N 1
ATOM 890 C CA . ILE B 1 9 ? 4.562 7.555 -6.258 1 93.69 9 ILE B CA 1
ATOM 891 C C . ILE B 1 9 ? 3.314 8.406 -6.477 1 93.69 9 ILE B C 1
ATOM 893 O O . ILE B 1 9 ? 2.752 8.422 -7.574 1 93.69 9 ILE B O 1
ATOM 897 N N . CYS B 1 10 ? 2.879 9.07 -5.586 1 96.31 10 CYS B N 1
ATOM 898 C CA . CYS B 1 10 ? 1.636 9.828 -5.648 1 96.31 10 CYS B CA 1
ATOM 899 C C . CYS B 1 10 ? 1.915 11.32 -5.781 1 96.31 10 CYS B C 1
ATOM 901 O O . CYS B 1 10 ? 2.559 11.914 -4.914 1 96.31 10 CYS B O 1
ATOM 903 N N . ILE B 1 11 ? 1.391 11.93 -6.711 1 96.12 11 ILE B N 1
ATOM 904 C CA . ILE B 1 11 ? 1.632 13.328 -7.039 1 96.12 11 ILE B CA 1
ATOM 905 C C . ILE B 1 11 ? 1.104 14.219 -5.918 1 96.12 11 ILE B C 1
ATOM 907 O O . ILE B 1 11 ? 1.718 15.242 -5.582 1 96.12 11 ILE B O 1
ATOM 911 N N . ASP B 1 12 ? 0.017 13.93 -5.301 1 97.12 12 ASP B N 1
ATOM 912 C CA . ASP B 1 12 ? -0.552 14.742 -4.227 1 97.12 12 ASP B CA 1
ATOM 913 C C . ASP B 1 12 ? 0.353 14.734 -2.996 1 97.12 12 ASP B C 1
ATOM 915 O O . ASP B 1 12 ? 0.436 15.734 -2.277 1 97.12 12 ASP B O 1
ATOM 919 N N . CYS B 1 13 ? 0.998 13.609 -2.771 1 98.31 13 CYS B N 1
ATOM 920 C CA . CYS B 1 13 ? 1.932 13.523 -1.654 1 98.31 13 CYS B CA 1
ATOM 921 C C . CYS B 1 13 ? 3.186 14.344 -1.933 1 98.31 13 CYS B C 1
ATOM 923 O O . CYS B 1 13 ? 3.699 15.023 -1.042 1 98.31 13 CYS B O 1
ATOM 925 N N . ARG B 1 14 ? 3.607 14.281 -3.162 1 97.5 14 ARG B N 1
ATOM 926 C CA . ARG B 1 14 ? 4.75 15.117 -3.521 1 97.5 14 ARG B CA 1
ATOM 927 C C . ARG B 1 14 ? 4.41 16.594 -3.385 1 97.5 14 ARG B C 1
ATOM 929 O O . ARG B 1 14 ? 5.207 17.375 -2.865 1 97.5 14 ARG B O 1
ATOM 936 N N . ASN B 1 15 ? 3.279 16.984 -3.848 1 98.25 15 ASN B N 1
ATOM 937 C CA . ASN B 1 15 ? 2.836 18.359 -3.697 1 98.25 15 ASN B CA 1
ATOM 938 C C . ASN B 1 15 ? 2.727 18.766 -2.229 1 98.25 15 ASN B C 1
ATOM 940 O O . ASN B 1 15 ? 3.107 19.875 -1.854 1 98.25 15 ASN B O 1
ATOM 944 N N . THR B 1 16 ? 2.195 17.828 -1.389 1 98.5 16 THR B N 1
ATOM 945 C CA . THR B 1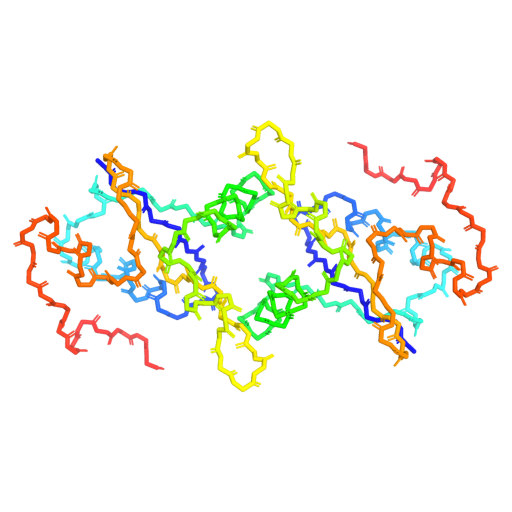 16 ? 2.088 18.109 0.041 1 98.5 16 THR B CA 1
ATOM 946 C C . THR B 1 16 ? 3.459 18.391 0.643 1 98.5 16 THR B C 1
ATOM 948 O O . THR B 1 16 ? 3.639 19.391 1.347 1 98.5 16 THR B O 1
ATOM 951 N N . LEU B 1 17 ? 4.43 17.562 0.294 1 98.06 17 LEU B N 1
ATOM 952 C CA . LEU B 1 17 ? 5.789 17.75 0.798 1 98.06 17 LEU B CA 1
ATOM 953 C C . LEU B 1 17 ? 6.348 19.109 0.362 1 98.06 17 LEU B C 1
ATOM 955 O O . LEU B 1 17 ? 6.965 19.812 1.161 1 98.06 17 LEU B O 1
ATOM 959 N N . ALA B 1 18 ? 6.129 19.438 -0.863 1 97.56 18 ALA B N 1
ATOM 960 C CA . ALA B 1 18 ? 6.613 20.703 -1.396 1 97.56 18 ALA B CA 1
ATOM 961 C C . ALA B 1 18 ? 5.977 21.875 -0.661 1 97.56 18 ALA B C 1
ATOM 963 O O . ALA B 1 18 ? 6.66 22.859 -0.331 1 97.56 18 ALA B O 1
ATOM 964 N N . ILE B 1 19 ? 4.703 21.812 -0.405 1 98.25 19 ILE B N 1
ATOM 965 C CA . ILE B 1 19 ? 3.953 22.875 0.256 1 98.25 19 ILE B CA 1
ATOM 966 C C . ILE B 1 19 ? 4.445 23.031 1.692 1 98.25 19 ILE B C 1
ATOM 968 O O . ILE B 1 19 ? 4.676 24.156 2.156 1 98.25 19 ILE B O 1
ATOM 972 N N . LEU B 1 20 ? 4.613 21.859 2.395 1 98.31 20 LEU B N 1
ATOM 973 C CA . LEU B 1 20 ? 5.109 21.922 3.766 1 98.31 20 LEU B CA 1
ATOM 974 C C . LEU B 1 20 ? 6.488 22.562 3.818 1 98.31 20 LEU B C 1
ATOM 976 O O . LEU B 1 20 ? 6.773 23.359 4.723 1 98.31 20 LEU B O 1
ATOM 980 N N . LYS B 1 21 ? 7.309 22.234 2.869 1 97.62 21 LYS B N 1
ATOM 981 C CA . LYS B 1 21 ? 8.641 22.844 2.795 1 97.62 21 LYS B CA 1
ATOM 982 C C . LYS B 1 21 ? 8.562 24.344 2.531 1 97.62 21 LYS B C 1
ATOM 984 O O . LYS B 1 21 ? 9.195 25.125 3.227 1 97.62 21 LYS B O 1
ATOM 989 N N . ALA B 1 22 ? 7.773 24.719 1.541 1 97.06 22 ALA B N 1
ATOM 990 C CA . ALA B 1 22 ? 7.629 26.125 1.16 1 97.06 22 ALA B CA 1
ATOM 991 C C . ALA B 1 22 ? 7.121 26.953 2.33 1 97.06 22 ALA B C 1
ATOM 993 O O . ALA B 1 22 ? 7.512 28.125 2.49 1 97.06 22 ALA B O 1
ATOM 994 N N . ARG B 1 23 ? 6.281 26.344 3.174 1 97.81 23 ARG B N 1
ATOM 995 C CA . ARG B 1 23 ? 5.688 27.062 4.297 1 97.81 23 ARG B CA 1
ATOM 996 C C . ARG B 1 23 ? 6.539 26.922 5.555 1 97.81 23 ARG B C 1
ATOM 998 O O . ARG B 1 23 ? 6.156 27.391 6.629 1 97.81 23 ARG B O 1
ATOM 1005 N N . LYS B 1 24 ? 7.703 26.203 5.449 1 97.94 24 LYS B N 1
ATOM 1006 C CA . LYS B 1 24 ? 8.625 25.953 6.555 1 97.94 24 LYS B CA 1
ATOM 1007 C C . LYS B 1 24 ? 7.926 25.203 7.691 1 97.94 24 LYS B C 1
ATOM 1009 O O . LYS B 1 24 ? 8.086 25.562 8.859 1 97.94 24 LYS B O 1
ATOM 1014 N N . LEU B 1 25 ? 7.09 24.188 7.285 1 98.19 25 LEU B N 1
ATOM 1015 C CA . LEU B 1 25 ? 6.32 23.406 8.242 1 98.19 25 LEU B CA 1
ATOM 1016 C C . LEU B 1 25 ? 6.859 21.984 8.328 1 98.19 25 LEU B C 1
ATOM 1018 O O . LEU B 1 25 ? 6.227 21.109 8.93 1 98.19 25 LEU B O 1
ATOM 1022 N N . GLU B 1 26 ? 7.992 21.656 7.781 1 96.88 26 GLU B N 1
ATOM 1023 C CA . GLU B 1 26 ? 8.531 20.297 7.711 1 96.88 26 GLU B CA 1
ATOM 1024 C C . GLU B 1 26 ? 8.758 19.719 9.109 1 96.88 26 GLU B C 1
ATOM 1026 O O . GLU B 1 26 ? 8.664 18.516 9.305 1 96.88 26 GLU B O 1
ATOM 1031 N N . ASP B 1 27 ? 8.977 20.609 10.047 1 97.19 27 ASP B N 1
ATOM 1032 C CA . ASP B 1 27 ? 9.266 20.156 11.406 1 97.19 27 ASP B CA 1
ATOM 1033 C C . ASP B 1 27 ? 7.984 19.828 12.164 1 97.19 27 ASP B C 1
ATOM 1035 O O . ASP B 1 27 ? 8.023 19.234 13.242 1 97.19 27 ASP B O 1
ATOM 1039 N N . GLN B 1 28 ? 6.863 20.172 11.672 1 98.19 28 GLN B N 1
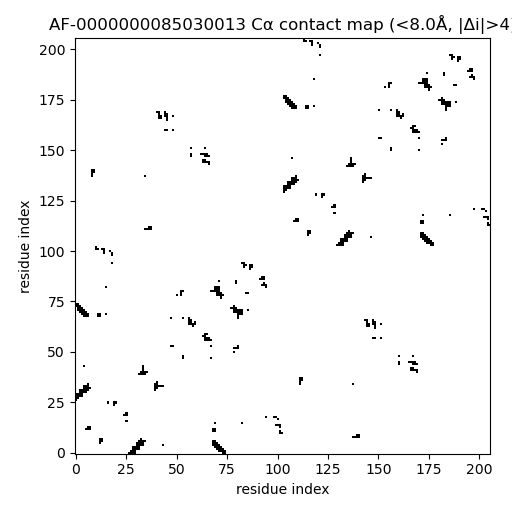ATOM 1040 C CA . GLN B 1 28 ? 5.574 19.922 12.305 1 98.19 28 GLN B CA 1
ATOM 1041 C C . GLN B 1 28 ? 4.984 18.594 11.852 1 98.19 28 GLN B C 1
ATOM 1043 O O . GLN B 1 28 ? 4.039 18.078 12.453 1 98.19 28 GLN B O 1
ATOM 1048 N N . PHE B 1 29 ? 5.582 18.016 10.766 1 98.62 29 PHE B N 1
ATOM 1049 C CA . PHE B 1 29 ? 5.098 16.75 10.203 1 98.62 29 PHE B CA 1
ATOM 1050 C C . PHE B 1 29 ? 6.207 15.711 10.188 1 98.62 29 PHE B C 1
ATOM 1052 O O . PHE B 1 29 ? 7.367 16.031 9.914 1 98.62 29 PHE B O 1
ATOM 1059 N N . ARG B 1 30 ? 5.875 14.531 10.477 1 98.31 30 ARG B N 1
ATOM 1060 C CA . ARG B 1 30 ? 6.734 13.375 10.242 1 98.31 30 ARG B CA 1
ATOM 1061 C C . ARG B 1 30 ? 6.242 12.562 9.047 1 98.31 30 ARG B C 1
ATOM 1063 O O . ARG B 1 30 ? 5.219 11.883 9.133 1 98.31 30 ARG B O 1
ATOM 1070 N N . PHE B 1 31 ? 6.965 12.633 8.055 1 98.56 31 PHE B N 1
ATOM 1071 C CA . PHE B 1 31 ? 6.59 11.922 6.836 1 98.56 31 PHE B CA 1
ATOM 1072 C C . PHE B 1 31 ? 6.902 10.438 6.957 1 98.56 31 PHE B C 1
ATOM 1074 O O . PHE B 1 31 ? 8.031 10.055 7.273 1 98.56 31 PHE B O 1
ATOM 1081 N N . ILE B 1 32 ? 5.98 9.648 6.789 1 98.56 32 ILE B N 1
ATOM 1082 C CA . ILE B 1 32 ? 6.098 8.195 6.754 1 98.56 32 ILE B CA 1
ATOM 1083 C C . ILE B 1 32 ? 5.766 7.684 5.355 1 98.56 32 ILE B C 1
ATOM 1085 O O . ILE B 1 32 ? 4.594 7.625 4.969 1 98.56 32 ILE B O 1
ATOM 1089 N N . ASP B 1 33 ? 6.766 7.359 4.633 1 98.38 33 ASP B N 1
ATOM 1090 C CA . ASP B 1 33 ? 6.559 6.73 3.334 1 98.38 33 ASP B CA 1
ATOM 1091 C C . ASP B 1 33 ? 6.066 5.293 3.492 1 98.38 33 ASP B C 1
ATOM 1093 O O . ASP B 1 33 ? 6.836 4.406 3.867 1 98.38 33 ASP B O 1
ATOM 1097 N N . MET B 1 34 ? 4.816 5.105 3.164 1 97.88 34 MET B N 1
ATOM 1098 C CA . MET B 1 34 ? 4.227 3.797 3.426 1 97.88 34 MET B CA 1
ATOM 1099 C C . MET B 1 34 ? 4.836 2.732 2.523 1 97.88 34 MET B C 1
ATOM 1101 O O . MET B 1 34 ? 4.711 1.536 2.793 1 97.88 34 MET B O 1
ATOM 1105 N N . THR B 1 35 ? 5.535 3.111 1.425 1 97.31 35 THR B N 1
ATOM 1106 C CA . THR B 1 35 ? 6.094 2.137 0.494 1 97.31 35 THR B CA 1
ATOM 1107 C C . THR B 1 35 ? 7.578 1.915 0.77 1 97.31 35 THR B C 1
ATOM 1109 O O . THR B 1 35 ? 8.25 1.198 0.028 1 97.31 35 THR B O 1
ATOM 1112 N N . ALA B 1 36 ? 8.109 2.564 1.784 1 96.62 36 ALA B N 1
ATOM 1113 C CA . ALA B 1 36 ? 9.539 2.5 2.041 1 96.62 36 ALA B CA 1
ATOM 1114 C C . ALA B 1 36 ? 9.945 1.127 2.57 1 96.62 36 ALA B C 1
ATOM 1116 O O . ALA B 1 36 ? 11.055 0.653 2.311 1 96.62 36 ALA B O 1
ATOM 1117 N N . ASN B 1 37 ? 9.062 0.499 3.412 1 96.25 37 ASN B N 1
ATOM 1118 C CA . ASN B 1 37 ? 9.289 -0.808 4.02 1 96.25 37 ASN B CA 1
ATOM 1119 C C . ASN B 1 37 ? 7.992 -1.414 4.547 1 96.25 37 ASN B C 1
ATOM 1121 O O . ASN B 1 37 ? 6.973 -0.728 4.637 1 96.25 37 ASN B O 1
ATOM 1125 N N . THR B 1 38 ? 8.109 -2.66 4.953 1 96.12 38 THR B N 1
ATOM 1126 C CA . THR B 1 38 ? 6.906 -3.408 5.312 1 96.12 38 THR B CA 1
ATOM 1127 C C . THR B 1 38 ? 6.301 -2.865 6.602 1 96.12 38 THR B C 1
ATOM 1129 O O . THR B 1 38 ? 5.078 -2.859 6.766 1 96.12 38 THR B O 1
ATOM 1132 N N . ASP B 1 39 ? 7.156 -2.43 7.523 1 97 39 ASP B N 1
ATOM 1133 C CA . ASP B 1 39 ? 6.641 -1.916 8.789 1 97 39 ASP B CA 1
ATOM 1134 C C . ASP B 1 39 ? 5.793 -0.665 8.57 1 97 39 ASP B C 1
ATOM 1136 O O . ASP B 1 39 ? 4.703 -0.541 9.133 1 97 39 ASP B O 1
ATOM 1140 N N . ASN B 1 40 ? 6.332 0.281 7.742 1 98.06 40 ASN B N 1
ATOM 1141 C CA . ASN B 1 40 ? 5.57 1.482 7.414 1 98.06 40 ASN B CA 1
ATOM 1142 C C . ASN B 1 40 ? 4.258 1.141 6.711 1 98.06 40 ASN B C 1
ATOM 1144 O O . ASN B 1 40 ? 3.223 1.745 6.992 1 98.06 40 ASN B O 1
ATOM 1148 N N . MET B 1 41 ? 4.285 0.182 5.844 1 98.06 41 MET B N 1
ATOM 1149 C CA . MET B 1 41 ? 3.104 -0.223 5.086 1 98.06 41 MET B CA 1
ATOM 1150 C C . MET B 1 41 ? 2.059 -0.852 6 1 98.06 41 MET B C 1
ATOM 1152 O O . MET B 1 41 ? 0.875 -0.519 5.918 1 98.06 41 MET B O 1
ATOM 1156 N N . LYS B 1 42 ? 2.529 -1.69 6.922 1 98 42 LYS B N 1
ATOM 1157 C CA . LYS B 1 42 ? 1.615 -2.311 7.879 1 98 42 LYS B CA 1
ATOM 1158 C C . LYS B 1 42 ? 0.959 -1.26 8.773 1 98 42 LYS B C 1
ATOM 1160 O O . LYS B 1 42 ? -0.229 -1.358 9.086 1 98 42 LYS B O 1
ATOM 1165 N N . ALA B 1 43 ? 1.725 -0.315 9.156 1 98.06 43 ALA B N 1
ATOM 1166 C CA . ALA B 1 43 ? 1.163 0.758 9.969 1 98.06 43 ALA B CA 1
ATOM 1167 C C . ALA B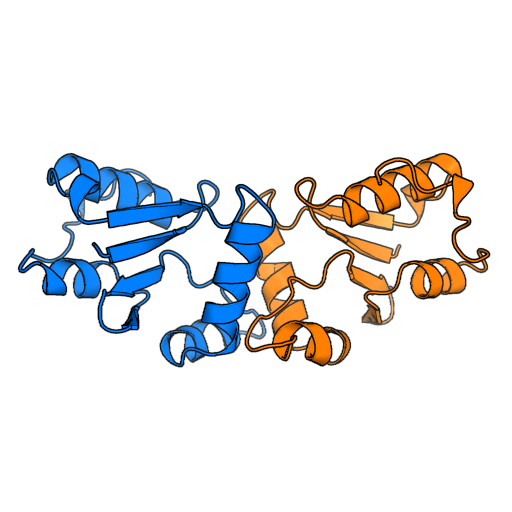 1 43 ? 0.064 1.503 9.219 1 98.06 43 ALA B C 1
ATOM 1169 O O . ALA B 1 43 ? -0.997 1.789 9.781 1 98.06 43 ALA B O 1
ATOM 1170 N N . PHE B 1 44 ? 0.302 1.781 7.953 1 98.75 44 PHE B N 1
ATOM 1171 C CA . PHE B 1 44 ? -0.695 2.461 7.137 1 98.75 44 PHE B CA 1
ATOM 1172 C C . PHE B 1 44 ? -1.938 1.597 6.965 1 98.75 44 PHE B C 1
ATOM 1174 O O . PHE B 1 44 ? -3.061 2.072 7.141 1 98.75 44 PHE B O 1
ATOM 1181 N N . PHE B 1 45 ? -1.705 0.312 6.691 1 98.69 45 PHE B N 1
ATOM 1182 C CA . PHE B 1 45 ? -2.834 -0.593 6.508 1 98.69 45 PHE B CA 1
ATOM 1183 C C . PHE B 1 45 ? -3.662 -0.69 7.785 1 98.69 45 PHE B C 1
ATOM 1185 O O . PHE B 1 45 ? -4.895 -0.74 7.727 1 98.69 45 PHE B O 1
ATOM 1192 N N . THR B 1 46 ? -2.982 -0.732 8.938 1 98.56 46 THR B N 1
ATOM 1193 C CA . THR B 1 46 ? -3.682 -0.803 10.219 1 98.56 46 THR B CA 1
ATOM 1194 C C . THR B 1 46 ? -4.574 0.419 10.414 1 98.56 46 THR B C 1
ATOM 1196 O O . THR B 1 46 ? -5.734 0.289 10.805 1 98.56 46 THR B O 1
ATOM 1199 N N . LEU B 1 47 ? -4.031 1.581 10.07 1 98.5 47 LEU B N 1
ATOM 1200 C CA . LEU B 1 47 ? -4.797 2.822 10.148 1 98.5 47 LEU B CA 1
ATOM 1201 C C . LEU B 1 47 ? -5.957 2.812 9.164 1 98.5 47 LEU B C 1
ATOM 1203 O O . LEU B 1 47 ? -7.102 3.078 9.539 1 98.5 47 LEU B O 1
ATOM 1207 N N . ARG B 1 48 ? -5.621 2.484 7.906 1 98.69 48 ARG B N 1
ATOM 1208 C CA . ARG B 1 48 ? -6.609 2.518 6.832 1 98.69 48 ARG B CA 1
ATOM 1209 C C . ARG B 1 48 ? -7.77 1.573 7.125 1 98.69 48 ARG B C 1
ATOM 1211 O O . ARG B 1 48 ? -8.922 1.893 6.832 1 98.69 48 ARG B O 1
ATOM 1218 N N . ASP B 1 49 ? -7.488 0.391 7.723 1 98.5 49 ASP B N 1
ATOM 1219 C CA . ASP B 1 49 ? -8.5 -0.637 7.965 1 98.5 49 ASP B CA 1
ATOM 1220 C C . ASP B 1 49 ? -9.422 -0.241 9.117 1 98.5 49 ASP B C 1
ATOM 1222 O O . ASP B 1 49 ? -10.539 -0.753 9.227 1 98.5 49 ASP B O 1
ATOM 1226 N N . ARG B 1 50 ? -9.039 0.687 9.961 1 97.81 50 ARG B N 1
ATOM 1227 C CA . ARG B 1 50 ? -9.75 0.833 11.227 1 97.81 50 ARG B CA 1
ATOM 1228 C C . ARG B 1 50 ? -10.289 2.248 11.391 1 97.81 50 ARG B C 1
ATOM 1230 O O . ARG B 1 50 ? -11.297 2.461 12.078 1 97.81 50 ARG B O 1
ATOM 1237 N N . GLU B 1 51 ? -9.656 3.234 10.82 1 98.25 51 GLU B N 1
ATOM 1238 C CA . GLU B 1 51 ? -10.07 4.625 10.992 1 98.25 51 GLU B CA 1
ATOM 1239 C C . GLU B 1 51 ? -11.227 4.98 10.062 1 98.25 51 GLU B C 1
ATOM 1241 O O . GLU B 1 51 ? -11.156 4.727 8.859 1 98.25 51 GLU B O 1
ATOM 1246 N N . ALA B 1 52 ? -12.219 5.66 10.539 1 98.12 52 ALA B N 1
ATOM 1247 C CA . ALA B 1 52 ? -13.422 6.027 9.797 1 98.12 52 ALA B CA 1
ATOM 1248 C C . ALA B 1 52 ? -13.094 7 8.664 1 98.12 52 ALA B C 1
ATOM 1250 O O . ALA B 1 52 ? -13.773 7.02 7.637 1 98.12 52 ALA B O 1
ATOM 1251 N N . ALA B 1 53 ? -12.055 7.746 8.812 1 98.5 53 ALA B N 1
ATOM 1252 C CA . ALA B 1 53 ? -11.648 8.727 7.812 1 98.5 53 ALA B CA 1
ATOM 1253 C C . ALA B 1 53 ? -11.352 8.062 6.477 1 98.5 53 ALA B C 1
ATOM 1255 O O . ALA B 1 53 ? -11.43 8.703 5.426 1 98.5 53 ALA B O 1
ATOM 1256 N N . PHE B 1 54 ? -11.086 6.719 6.465 1 98.81 54 PHE B N 1
ATOM 1257 C CA . PHE B 1 54 ? -10.68 6.016 5.254 1 98.81 54 PHE B CA 1
ATOM 1258 C C . PHE B 1 54 ? -11.875 5.34 4.59 1 98.81 54 PHE B C 1
ATOM 1260 O O . PHE B 1 54 ? -11.742 4.75 3.516 1 98.81 54 PHE B O 1
ATOM 1267 N N . ALA B 1 55 ? -13.086 5.414 5.184 1 98.38 55 ALA B N 1
ATOM 1268 C CA . ALA B 1 55 ? -14.258 4.742 4.641 1 98.38 55 ALA B CA 1
ATOM 1269 C C . ALA B 1 55 ? -14.516 5.16 3.193 1 98.38 55 ALA B C 1
ATOM 1271 O O . ALA B 1 55 ? -14.719 4.309 2.322 1 98.38 55 ALA B O 1
ATOM 1272 N N . PRO B 1 56 ? -14.438 6.469 2.879 1 98.25 56 PRO B N 1
ATOM 1273 C CA . PRO B 1 56 ? -14.648 6.848 1.48 1 98.25 56 PRO B CA 1
ATOM 1274 C C . PRO B 1 56 ? -13.609 6.254 0.542 1 98.25 56 PRO B C 1
ATOM 1276 O O . PRO B 1 56 ? -13.914 5.922 -0.605 1 98.25 56 PRO B O 1
ATOM 1279 N N . ALA B 1 57 ? -12.375 6.148 1.002 1 98.44 57 ALA B N 1
ATOM 1280 C CA . ALA B 1 57 ? -11.32 5.566 0.179 1 98.44 57 ALA B CA 1
ATOM 1281 C C . ALA B 1 57 ? -11.57 4.078 -0.063 1 98.44 57 ALA B C 1
ATOM 1283 O O . ALA B 1 57 ? -11.383 3.584 -1.177 1 98.44 57 ALA B O 1
ATOM 1284 N N . ARG B 1 58 ? -11.984 3.301 0.979 1 98.31 58 ARG B N 1
ATOM 1285 C CA . ARG B 1 58 ? -12.289 1.879 0.868 1 98.31 58 ARG B CA 1
ATOM 1286 C C . ARG B 1 58 ? -13.5 1.647 -0.029 1 98.31 58 ARG B C 1
ATOM 1288 O O . ARG B 1 58 ? -13.508 0.724 -0.846 1 98.31 58 ARG B O 1
ATOM 1295 N N . GLU B 1 59 ? -14.539 2.506 0.166 1 97.69 59 GLU B N 1
ATOM 1296 C CA . GLU B 1 59 ? -15.742 2.406 -0.65 1 97.69 59 GLU B CA 1
ATOM 1297 C C . GLU B 1 59 ? -15.453 2.748 -2.109 1 97.69 59 GLU B C 1
ATOM 1299 O O . GLU B 1 59 ? -15.875 2.029 -3.016 1 97.69 59 GLU B O 1
ATOM 1304 N N . GLY B 1 60 ? -14.672 3.832 -2.246 1 97.69 60 GLY B N 1
ATOM 1305 C CA . GLY B 1 60 ? -14.266 4.262 -3.574 1 97.69 60 GLY B CA 1
ATOM 1306 C C . GLY B 1 60 ? -15.43 4.668 -4.457 1 97.69 60 GLY B C 1
ATOM 1307 O O . GLY B 1 60 ? -16.453 5.156 -3.961 1 97.69 60 GLY B O 1
ATOM 1308 N N . GLU B 1 61 ? -15.133 4.637 -5.719 1 96.38 61 GLU B N 1
ATOM 1309 C CA . GLU B 1 61 ? -16.094 4.957 -6.762 1 96.38 61 GLU B CA 1
ATOM 1310 C C . GLU B 1 61 ? -16 3.969 -7.922 1 96.38 61 GLU B C 1
ATOM 1312 O O . GLU B 1 61 ? -14.906 3.551 -8.305 1 96.38 61 GLU B O 1
ATOM 1317 N N . ASN B 1 62 ? -17.188 3.604 -8.508 1 96.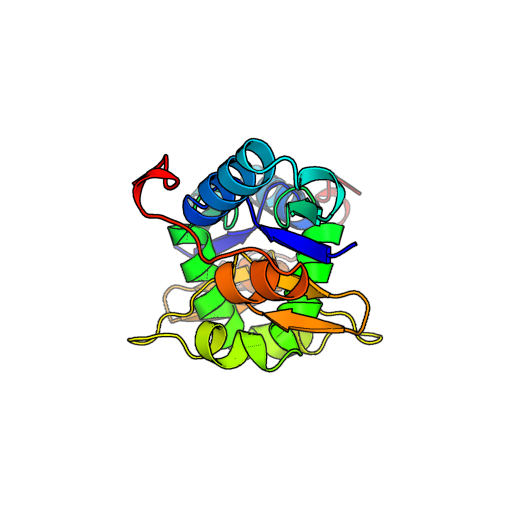44 62 ASN B N 1
ATOM 1318 C CA . ASN B 1 62 ? -17.266 2.746 -9.688 1 96.44 62 ASN B CA 1
ATOM 1319 C C . ASN B 1 62 ? -16.531 1.426 -9.469 1 96.44 62 ASN B C 1
ATOM 1321 O O . ASN B 1 62 ? -15.797 0.963 -10.344 1 96.44 62 ASN B O 1
ATOM 1325 N N . GLY B 1 63 ? -16.594 0.924 -8.25 1 95.5 63 GLY B N 1
ATOM 1326 C CA . GLY B 1 63 ? -16.031 -0.38 -7.93 1 95.5 63 GLY B CA 1
ATOM 1327 C C . GLY B 1 63 ? -14.531 -0.347 -7.707 1 95.5 63 GLY B C 1
ATOM 1328 O O . GLY B 1 63 ? -13.875 -1.394 -7.688 1 95.5 63 GLY B O 1
ATOM 1329 N N . ARG B 1 64 ? -13.992 0.858 -7.586 1 97.25 64 ARG B N 1
ATOM 1330 C CA . ARG B 1 64 ? -12.555 1.021 -7.387 1 97.25 64 ARG B CA 1
ATOM 1331 C C . ARG B 1 64 ? -12.266 1.817 -6.117 1 97.25 64 ARG B C 1
ATOM 1333 O O . ARG B 1 64 ? -12.82 2.9 -5.918 1 97.25 64 ARG B O 1
ATOM 1340 N N . SER B 1 65 ? -11.438 1.252 -5.328 1 98.25 65 SER B N 1
ATOM 1341 C CA . SER B 1 65 ? -11.023 1.939 -4.109 1 98.25 65 SER B CA 1
ATOM 1342 C C . SER B 1 65 ? -9.906 2.939 -4.391 1 98.25 65 SER B C 1
ATOM 1344 O O . SER B 1 65 ? -9.281 2.898 -5.457 1 98.25 65 SER B O 1
ATOM 1346 N N . PHE B 1 66 ? -9.742 3.836 -3.514 1 98.06 66 PHE B N 1
ATOM 1347 C CA . PHE B 1 66 ? -8.625 4.773 -3.525 1 98.06 66 PHE B CA 1
ATOM 1348 C C . PHE B 1 66 ? -7.598 4.402 -2.463 1 98.06 66 PHE B C 1
ATOM 1350 O O . PHE B 1 66 ? -7.852 3.541 -1.618 1 98.06 66 PHE B O 1
ATOM 1357 N N . ILE B 1 67 ? -6.457 4.902 -2.543 1 98.44 67 ILE B N 1
ATOM 1358 C CA . ILE B 1 67 ? -5.387 4.547 -1.616 1 98.44 67 ILE B CA 1
ATOM 1359 C C . ILE B 1 67 ? -5.637 5.207 -0.263 1 98.44 67 ILE B C 1
ATOM 1361 O O . ILE B 1 67 ? -5.594 4.547 0.776 1 98.44 67 ILE B O 1
ATOM 1365 N N . GLY B 1 68 ? -5.918 6.496 -0.24 1 98.56 68 GLY B N 1
ATOM 1366 C CA . GLY B 1 68 ? -6.141 7.227 0.996 1 98.56 68 GLY B CA 1
ATOM 1367 C C . GLY B 1 68 ? -4.914 7.977 1.476 1 98.56 68 GLY B C 1
ATOM 1368 O O . GLY B 1 68 ? -4.652 8.047 2.678 1 98.56 68 GLY B O 1
ATOM 1369 N N . ILE B 1 69 ? -4.125 8.414 0.532 1 98.56 69 ILE B N 1
ATOM 1370 C CA . ILE B 1 69 ? -2.99 9.266 0.869 1 98.56 69 ILE B CA 1
ATOM 1371 C C . ILE B 1 69 ? -3.037 10.539 0.03 1 98.56 69 ILE B C 1
ATOM 1373 O O . ILE B 1 69 ? -3.605 10.555 -1.064 1 98.56 69 ILE B O 1
ATOM 1377 N N . PRO B 1 70 ? -2.494 11.586 0.55 1 98.62 70 PRO B N 1
ATOM 1378 C CA . PRO B 1 70 ? -1.869 11.82 1.854 1 98.62 70 PRO B CA 1
ATOM 1379 C C . PRO B 1 70 ? -2.846 11.656 3.016 1 98.62 70 PRO B C 1
ATOM 1381 O O . PRO B 1 70 ? -4.023 12.008 2.891 1 98.62 70 PRO B O 1
ATOM 1384 N N . ALA B 1 71 ? -2.373 11.102 4.082 1 98.94 71 ALA B N 1
ATOM 1385 C CA . ALA B 1 71 ? -3.148 10.969 5.312 1 98.94 71 ALA B CA 1
ATOM 1386 C C . ALA B 1 71 ? -2.406 11.57 6.5 1 98.94 71 ALA B C 1
ATOM 1388 O O . ALA B 1 71 ? -1.188 11.422 6.625 1 98.94 71 ALA B O 1
ATOM 1389 N N . PHE B 1 72 ? -3.113 12.172 7.355 1 98.94 72 PHE B N 1
ATOM 1390 C CA . PHE B 1 72 ? -2.531 12.906 8.477 1 98.94 72 PHE B CA 1
ATOM 1391 C C . PHE B 1 72 ? -3.117 12.43 9.797 1 98.94 72 PHE B C 1
ATOM 1393 O O . PHE B 1 72 ? -4.332 12.258 9.922 1 98.94 72 PHE B O 1
ATOM 1400 N N . VAL B 1 73 ? -2.248 12.148 10.734 1 98.88 73 VAL B N 1
ATOM 1401 C CA . VAL B 1 73 ? -2.646 11.734 12.078 1 98.88 73 VAL B CA 1
ATOM 1402 C C . VAL B 1 73 ? -2.121 12.734 13.102 1 98.88 73 VAL B C 1
ATOM 1404 O O . VAL B 1 73 ? -0.908 12.906 13.25 1 98.88 73 VAL B O 1
ATOM 1407 N N . LYS B 1 74 ? -3.02 13.312 13.766 1 98.44 74 LYS B N 1
ATOM 1408 C CA . LYS B 1 74 ? -2.666 14.281 14.797 1 98.44 74 LYS B CA 1
ATOM 1409 C C . LYS B 1 74 ? -2.227 13.586 16.078 1 98.44 74 LYS B C 1
ATOM 1411 O O . LYS B 1 74 ? -2.438 12.383 16.25 1 98.44 74 LYS B O 1
ATOM 1416 N N . GLU B 1 75 ? -1.677 14.297 16.984 1 96.44 75 GLU B N 1
ATOM 1417 C CA . GLU B 1 75 ? -1.155 13.75 18.234 1 96.44 75 GLU B CA 1
ATOM 1418 C C . GLU B 1 75 ? -2.273 13.148 19.078 1 96.44 75 GLU B C 1
ATOM 1420 O O . GLU B 1 75 ? -2.059 12.164 19.781 1 96.44 75 GLU B O 1
ATOM 1425 N N . ASP B 1 76 ? -3.434 13.664 18.984 1 96.69 76 ASP B N 1
ATOM 1426 C CA . ASP B 1 76 ? -4.551 13.18 19.781 1 96.69 76 ASP B CA 1
ATOM 1427 C C . ASP B 1 76 ? -5.273 12.031 19.094 1 96.69 76 ASP B C 1
ATOM 1429 O O . ASP B 1 76 ? -6.289 11.539 19.578 1 96.69 76 ASP B O 1
ATOM 1433 N N . GLY B 1 77 ? -4.836 11.68 17.891 1 96.81 77 GLY B N 1
ATOM 1434 C CA . GLY B 1 77 ? -5.375 10.508 17.234 1 96.81 77 GLY B CA 1
ATOM 1435 C C . GLY B 1 77 ? -6.316 10.844 16.094 1 96.81 77 GLY B C 1
ATOM 1436 O O . GLY B 1 77 ? -6.746 9.961 15.344 1 96.81 77 GLY B O 1
ATOM 1437 N N . LYS B 1 78 ? -6.605 12.156 15.992 1 98 78 LYS B N 1
ATOM 1438 C CA . LYS B 1 78 ? -7.465 12.57 14.883 1 98 78 LYS B CA 1
ATOM 1439 C C . LYS B 1 78 ? -6.801 12.281 13.539 1 98 78 LYS B C 1
ATOM 1441 O O . LYS B 1 78 ? -5.609 12.531 13.367 1 98 78 LYS B O 1
ATOM 1446 N N . VAL B 1 79 ? -7.609 11.773 12.586 1 98.81 79 VAL B N 1
ATOM 1447 C CA . VAL B 1 79 ? -7.109 11.398 11.266 1 98.81 79 VAL B CA 1
ATOM 1448 C C . VAL B 1 79 ? -7.844 12.203 10.188 1 98.81 79 VAL B C 1
ATOM 1450 O O . VAL B 1 79 ? -9.062 12.391 10.273 1 98.81 79 VAL B O 1
ATOM 1453 N N . THR B 1 80 ? -7.164 12.734 9.195 1 98.81 80 THR B N 1
ATOM 1454 C CA . THR B 1 80 ? -7.793 13.352 8.039 1 98.81 80 THR B CA 1
ATOM 1455 C C . THR B 1 80 ? -7.012 13.039 6.766 1 98.81 80 THR B C 1
ATOM 1457 O O . THR B 1 80 ? -5.797 12.836 6.812 1 98.81 80 THR B O 1
ATOM 1460 N N . LEU B 1 81 ? -7.684 12.992 5.66 1 98.75 81 LEU B N 1
ATOM 1461 C CA . LEU B 1 81 ? -7.07 12.828 4.348 1 98.75 81 LEU B CA 1
ATOM 1462 C C . LEU B 1 81 ? -7.043 14.148 3.592 1 98.75 81 LEU B C 1
ATOM 1464 O O . LEU B 1 81 ? -6.734 14.18 2.396 1 98.75 81 LEU B O 1
ATOM 1468 N N . ASP B 1 82 ? -7.398 15.203 4.277 1 98.44 82 ASP B N 1
ATOM 1469 C CA . ASP B 1 82 ? -7.5 16.531 3.697 1 98.44 82 ASP B CA 1
ATOM 1470 C C . ASP B 1 82 ? -6.367 17.438 4.188 1 98.44 82 ASP B C 1
ATOM 1472 O O . ASP B 1 82 ? -6.324 17.812 5.363 1 98.44 82 ASP B O 1
ATOM 1476 N N . LEU B 1 83 ? -5.508 17.828 3.268 1 98.31 83 LEU B N 1
ATOM 1477 C CA . LEU B 1 83 ? -4.355 18.656 3.633 1 98.31 83 LEU B CA 1
ATOM 1478 C C . LEU B 1 83 ? -4.801 19.969 4.254 1 98.31 83 LEU B C 1
ATOM 1480 O O . LEU B 1 83 ? -4.188 20.438 5.215 1 98.31 83 LEU B O 1
ATOM 1484 N N . ASP B 1 84 ? -5.859 20.562 3.783 1 98.62 84 ASP B N 1
ATOM 1485 C CA . ASP B 1 84 ? -6.32 21.828 4.324 1 98.62 84 ASP B CA 1
ATOM 1486 C C . ASP B 1 84 ? -6.75 21.688 5.781 1 98.62 84 ASP B C 1
ATOM 1488 O O . ASP B 1 84 ? -6.5 22.562 6.602 1 98.62 84 ASP B O 1
ATOM 1492 N N . GLU B 1 85 ? -7.402 20.594 6.02 1 98.56 85 GLU B N 1
ATOM 1493 C CA . GLU B 1 85 ? -7.789 20.359 7.406 1 98.56 85 GLU B CA 1
ATOM 1494 C C . GLU B 1 85 ? -6.562 20.188 8.297 1 98.56 85 GLU B C 1
ATOM 1496 O O . GLU B 1 85 ? -6.504 20.766 9.391 1 98.56 85 GLU B O 1
ATOM 1501 N N . ALA B 1 86 ? -5.602 19.422 7.871 1 98.69 86 ALA B N 1
ATOM 1502 C CA . ALA B 1 86 ? -4.371 19.234 8.633 1 98.69 86 ALA B CA 1
ATOM 1503 C C . ALA B 1 86 ? -3.65 20.562 8.859 1 98.69 86 ALA B C 1
ATOM 1505 O O . ALA B 1 86 ? -3.174 20.828 9.969 1 98.69 86 ALA B O 1
ATOM 1506 N N . LEU B 1 87 ? -3.572 21.359 7.805 1 98.5 87 LEU B N 1
ATOM 1507 C CA . LEU B 1 87 ? -2.975 22.688 7.914 1 98.5 87 LEU B CA 1
ATOM 1508 C C . LEU B 1 87 ? -3.752 23.562 8.898 1 98.5 87 LEU B C 1
ATOM 1510 O O . LEU B 1 87 ? -3.158 24.328 9.656 1 98.5 87 LEU B O 1
ATOM 1514 N N . GLY B 1 88 ? -5.027 23.391 8.938 1 98.44 88 GLY B N 1
ATOM 1515 C CA . GLY B 1 88 ? -5.875 24.109 9.875 1 98.44 88 GLY B CA 1
ATOM 1516 C C . GLY B 1 88 ? -5.562 23.797 11.328 1 98.44 88 GLY B C 1
ATOM 1517 O O . GLY B 1 88 ? -5.707 24.656 12.195 1 98.44 88 GLY B O 1
ATOM 1518 N N . TRP B 1 89 ? -5.219 22.578 11.586 1 98.19 89 TRP B N 1
ATOM 1519 C CA . TRP B 1 89 ? -4.82 22.203 12.938 1 98.19 89 TRP B CA 1
ATOM 1520 C C . TRP B 1 89 ? -3.686 23.094 13.438 1 98.19 89 TRP B C 1
ATOM 1522 O O . TRP B 1 89 ? -3.531 23.297 14.648 1 98.19 89 TRP B O 1
ATOM 1532 N N . LEU B 1 90 ? -2.912 23.656 12.492 1 97.62 90 LEU B N 1
ATOM 1533 C CA . LEU B 1 90 ? -1.75 24.469 12.828 1 97.62 90 LEU B CA 1
ATOM 1534 C C . LEU B 1 90 ? -2.049 25.953 12.633 1 97.62 90 LEU B C 1
ATOM 1536 O O . LEU B 1 90 ? -1.14 26.781 12.68 1 97.62 90 LEU B O 1
ATOM 1540 N N . GLY B 1 91 ? -3.293 26.219 12.32 1 97.75 91 GLY B N 1
ATOM 1541 C CA . GLY B 1 91 ? -3.672 27.609 12.094 1 97.75 91 GLY B CA 1
ATOM 1542 C C . GLY B 1 91 ? -3.223 28.141 10.742 1 97.75 91 GLY B C 1
ATOM 1543 O O . GLY B 1 91 ? -3.107 29.344 10.555 1 97.75 91 GLY B O 1
ATOM 1544 N N . GLN B 1 92 ? -2.891 27.266 9.852 1 97.94 92 GLN B N 1
ATOM 1545 C CA . GLN B 1 92 ? -2.439 27.641 8.516 1 97.94 92 GLN B CA 1
ATOM 1546 C C . GLN B 1 92 ? -3.621 27.812 7.566 1 97.94 92 GLN B C 1
ATOM 1548 O O . GLN B 1 92 ? -4.629 27.109 7.684 1 97.94 92 GLN B O 1
ATOM 1553 N N . PRO B 1 93 ? -3.496 28.734 6.641 1 97.88 93 PRO B N 1
ATOM 1554 C CA . PRO B 1 93 ? -4.539 28.891 5.621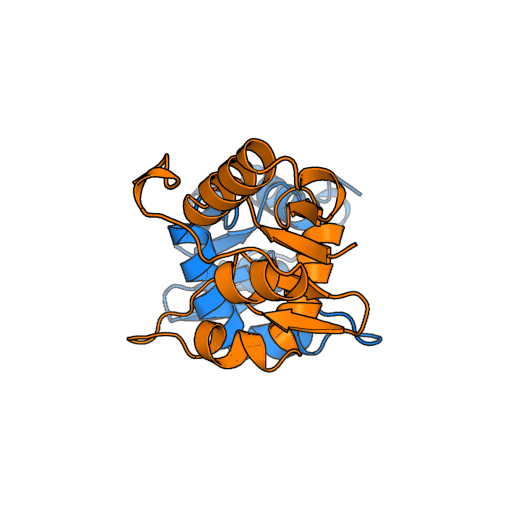 1 97.88 93 PRO B CA 1
ATOM 1555 C C . PRO B 1 93 ? -4.574 27.719 4.637 1 97.88 93 PRO B C 1
ATOM 1557 O O . PRO B 1 93 ? -3.617 26.938 4.559 1 97.88 93 PRO B O 1
ATOM 1560 N N . PRO B 1 94 ? -5.668 27.562 3.895 1 98 94 PRO B N 1
ATOM 1561 C CA . PRO B 1 94 ? -5.742 26.516 2.879 1 98 94 PRO B CA 1
ATOM 1562 C C . PRO B 1 94 ? -4.695 26.688 1.779 1 98 94 PRO B C 1
ATOM 1564 O O . PRO B 1 94 ? -4.121 27.766 1.63 1 98 94 PRO B O 1
ATOM 1567 N N . VAL B 1 95 ? -4.469 25.594 1.128 1 97.75 95 VAL B N 1
ATOM 1568 C CA . VAL B 1 95 ? -3.508 25.578 0.03 1 97.75 95 VAL B CA 1
ATOM 1569 C C . VAL B 1 95 ? -3.998 26.484 -1.104 1 97.75 95 VAL B C 1
ATOM 1571 O O . VAL B 1 95 ? -5.184 26.469 -1.441 1 97.75 95 VAL B O 1
ATOM 1574 N N . ARG B 1 96 ? -3.068 27.219 -1.655 1 95.81 96 ARG B N 1
ATOM 1575 C CA . ARG B 1 96 ? -3.35 28.031 -2.84 1 95.81 96 ARG B CA 1
ATOM 1576 C C . ARG B 1 96 ? -2.955 27.281 -4.113 1 95.81 96 ARG B C 1
ATOM 1578 O O . ARG B 1 96 ? -1.982 26.531 -4.117 1 95.81 96 ARG B O 1
ATOM 1585 N N . GLU B 1 97 ? -3.627 27.547 -5.133 1 93.06 97 GLU B N 1
ATOM 1586 C CA . GLU B 1 97 ? -3.402 26.859 -6.402 1 93.06 97 GLU B CA 1
ATOM 1587 C C . GLU B 1 97 ? -1.954 27.016 -6.863 1 93.06 97 GLU B C 1
ATOM 1589 O O . GLU B 1 97 ? -1.378 26.078 -7.43 1 93.06 97 GLU B O 1
ATOM 1594 N N . GLU B 1 98 ? -1.372 28.156 -6.633 1 93 98 GLU B N 1
ATOM 1595 C CA . GLU B 1 98 ? -0.016 28.453 -7.082 1 93 98 GLU B CA 1
ATOM 1596 C C . GLU B 1 98 ? 1.014 27.609 -6.332 1 93 98 GLU B C 1
ATOM 1598 O O . GLU B 1 98 ? 2.168 27.516 -6.758 1 93 98 GLU B O 1
ATOM 1603 N N . GLU B 1 99 ? 0.572 27.031 -5.203 1 94.12 99 GLU B N 1
ATOM 1604 C CA . GLU B 1 99 ? 1.494 26.234 -4.402 1 94.12 99 GLU B CA 1
ATOM 1605 C C . GLU B 1 99 ? 1.598 24.812 -4.941 1 94.12 99 GLU B C 1
ATOM 1607 O O . GLU B 1 99 ? 2.5 24.062 -4.562 1 94.12 99 GLU B O 1
ATOM 1612 N N . ILE B 1 100 ? 0.633 24.438 -5.793 1 92.75 100 ILE B N 1
ATOM 1613 C CA . ILE B 1 100 ? 0.649 23.109 -6.398 1 92.75 100 ILE B CA 1
ATOM 1614 C C . ILE B 1 100 ? 1.663 23.062 -7.539 1 92.75 100 ILE B C 1
ATOM 1616 O O . ILE B 1 100 ? 1.481 23.734 -8.562 1 92.75 100 ILE B O 1
ATOM 1620 N N . VAL B 1 101 ? 2.705 22.297 -7.352 1 88.81 101 VAL B N 1
ATOM 1621 C CA . VAL B 1 101 ? 3.846 22.312 -8.258 1 88.81 101 VAL B CA 1
ATOM 1622 C C . VAL B 1 101 ? 3.643 21.281 -9.359 1 88.81 101 VAL B C 1
ATOM 1624 O O . VAL B 1 101 ? 3.924 21.547 -10.531 1 88.81 101 VAL B O 1
ATOM 1627 N N . GLU B 1 102 ? 3.146 20.078 -8.961 1 86.19 102 GLU B N 1
ATOM 1628 C CA . GLU B 1 102 ? 2.92 19.016 -9.945 1 86.19 102 GLU B CA 1
ATOM 1629 C C . GLU B 1 102 ? 1.436 18.875 -10.258 1 86.19 102 GLU B C 1
ATOM 1631 O O . GLU B 1 102 ? 0.626 18.625 -9.359 1 86.19 102 GLU B O 1
ATOM 1636 N N . LYS B 1 103 ? 1.153 19.156 -11.477 1 77.19 103 LYS B N 1
ATOM 1637 C CA . LYS B 1 103 ? -0.242 19.062 -11.891 1 77.19 103 LYS B CA 1
ATOM 1638 C C . LYS B 1 103 ? -0.48 17.797 -12.719 1 77.19 103 LYS B C 1
ATOM 1640 O O . LYS B 1 103 ? 0.406 17.359 -13.453 1 77.19 103 LYS B O 1
#